Protein AF-0000000078820745 (afdb_homodimer)

Organism: Methanosarcina acetivorans (strain ATCC 35395 / DSM 2834 / JCM 12185 / C2A) (NCBI:txid188937)

Nearest PDB structures (foldseek):
  8iyo-assembly3_C  TM=7.993E-01  e=2.185E-11  Helicobacter pylori 26695
  8iym-assembly3_C  TM=7.989E-01  e=1.754E-10  Helicobacter pylori 26695
  8iym-assembly1_A  TM=8.171E-01  e=3.440E-10  Helicobacter pylori 26695
  8iym-assembly2_B  TM=8.053E-01  e=4.968E-10  Helicobacter pylori 26695
  1yvk-assembly1_D  TM=7.069E-01  e=5.095E-09  Bacillus subtilis subsp. subtilis str. 168

pLDDT: mean 85.48, std 18.1, range [23.53, 98.69]

Solvent-accessible surface area (backbone atoms only — not comparable to full-atom values): 19935 Å² total; per-residue (Å²): 138,78,82,64,77,63,56,60,57,49,48,53,48,47,50,47,43,43,52,47,43,54,59,57,70,66,49,64,66,44,75,43,69,68,54,72,26,45,64,22,43,52,36,14,52,51,26,45,49,38,27,73,75,69,60,37,42,54,58,43,38,29,54,46,29,39,51,48,20,50,44,64,71,67,56,54,62,62,52,42,40,33,30,30,40,91,90,35,78,46,30,34,34,27,38,38,44,79,52,94,41,35,30,33,53,39,73,69,46,64,38,77,93,52,56,94,72,53,53,67,58,56,52,48,49,54,52,53,50,49,39,55,74,70,55,30,40,33,38,30,36,75,46,55,60,86,49,59,76,57,47,58,56,42,44,74,74,56,32,42,81,76,45,75,44,80,43,59,80,51,38,81,78,37,46,33,32,32,32,37,28,80,39,75,79,127,135,83,80,64,76,63,55,60,55,48,47,54,48,46,50,47,43,41,51,48,42,53,59,58,70,66,50,65,66,46,77,42,69,66,55,70,25,45,63,23,43,52,34,13,51,50,27,46,49,37,27,74,75,68,60,40,43,57,58,43,38,28,54,45,29,38,51,50,21,49,44,64,70,66,57,54,64,62,53,42,40,32,31,30,40,91,90,35,79,44,29,34,36,26,39,39,44,78,51,92,41,34,31,33,52,40,73,69,46,63,40,76,93,53,55,94,72,55,52,66,57,56,52,46,51,54,52,53,51,50,39,55,74,70,55,29,38,32,37,31,36,76,44,53,61,88,49,59,76,56,48,58,58,40,43,74,74,57,32,41,82,77,46,74,45,79,41,59,80,52,37,79,78,37,45,32,32,32,33,37,29,80,39,75,78,127

Radius of gyration: 24.88 Å; Cα contacts (8 Å, |Δi|>4): 613; chains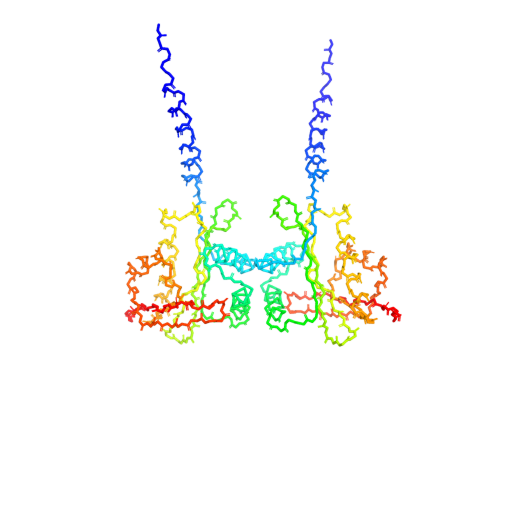: 2; bounding box: 77×63×54 Å

Secondary structure (DSSP, 8-state):
----THHHHHHHHHHHHHHHHHHHHT--EEEEE--TTHHHHHHHHHHHHHHHHH---HHHHHHHHHHHHHHHHH--SEEEEEEEETTEEEEEEEEEESSSSEEEEEEEEE-GGGTTSSHHHHHHHHHHHHHHHTT-SEEEEEEETT-HHHHHHHHHTT-EEEEEEEE-SSSTTEEEEEEEEE----/----THHHHHHHHHHHHHHHHHHHHT--EEEEE--TTHHHHHHHHHHHHHHHHH---HHHHHHHHHHHHHHHHH--SEEEEEEEETTEEEEEEEEEESSSSEEEEEEEEE-GGGTTSSHHHHHHHHHHHHHHHTT-SEEEEEEETT-HHHHHHHHHTT-EEEEEEEE-SSSTTEEEEEEEEE----

Structure (mmCIF, N/CA/C/O backbone):
data_AF-0000000078820745-model_v1
#
loop_
_entity.id
_entity.type
_entity.pdbx_description
1 polymer N-acetyltransferase
#
loop_
_atom_site.group_PDB
_atom_site.id
_atom_site.type_symbol
_atom_site.label_atom_id
_atom_site.label_alt_id
_atom_site.label_comp_id
_atom_site.label_asym_id
_atom_site.label_entity_id
_atom_site.label_seq_id
_atom_site.pdbx_PDB_ins_code
_atom_site.Cartn_x
_atom_site.Cartn_y
_atom_site.Cartn_z
_atom_site.occupancy
_atom_site.B_iso_or_equiv
_atom_site.auth_seq_id
_atom_site.auth_comp_id
_atom_site.auth_asym_id
_atom_site.auth_atom_id
_atom_site.pdbx_PDB_model_num
ATOM 1 N N . MET A 1 1 ? -58.969 -14.961 -16.078 1 23.53 1 MET A N 1
ATOM 2 C CA . MET A 1 1 ? -57.594 -15.148 -16.547 1 23.53 1 MET A CA 1
ATOM 3 C C . MET A 1 1 ? -56.594 -14.797 -15.469 1 23.53 1 MET A C 1
ATOM 5 O O . MET A 1 1 ? -56.531 -13.648 -15.008 1 23.53 1 MET A O 1
ATOM 9 N N . ILE A 1 2 ? -56.156 -15.727 -14.594 1 28.36 2 ILE A N 1
ATOM 10 C CA . ILE A 1 2 ? -55.406 -15.727 -13.352 1 28.36 2 ILE A CA 1
ATOM 11 C C . ILE A 1 2 ? -53.938 -15.375 -13.641 1 28.36 2 ILE A C 1
ATOM 13 O O . ILE A 1 2 ? -53.281 -16.078 -14.398 1 28.36 2 ILE A O 1
ATOM 17 N N . ARG A 1 3 ? -53.688 -14.008 -13.578 1 35.22 3 ARG A N 1
ATOM 18 C CA . ARG A 1 3 ? -52.281 -13.547 -13.648 1 35.22 3 ARG A CA 1
ATOM 19 C C . ARG A 1 3 ? -51.406 -14.336 -12.68 1 35.22 3 ARG A C 1
ATOM 21 O O . ARG A 1 3 ? -51.625 -14.328 -11.469 1 35.22 3 ARG A O 1
ATOM 28 N N . LEU A 1 4 ? -50.844 -15.453 -13.172 1 36.22 4 LEU A N 1
ATOM 29 C CA . LEU A 1 4 ? -50 -16.312 -12.352 1 36.22 4 LEU A CA 1
ATOM 30 C C . LEU A 1 4 ? -48.812 -15.539 -11.781 1 36.22 4 LEU A C 1
ATOM 32 O O . LEU A 1 4 ? -48.094 -14.875 -12.523 1 36.22 4 LEU A O 1
ATOM 36 N N . PRO A 1 5 ? -48.719 -15.281 -10.477 1 47.12 5 PRO A N 1
ATOM 37 C CA . PRO A 1 5 ? -47.688 -14.625 -9.688 1 47.12 5 PRO A CA 1
ATOM 38 C C . PRO A 1 5 ? -46.281 -15.141 -10.016 1 47.12 5 PRO A C 1
ATOM 40 O O . PRO A 1 5 ? -45.281 -14.539 -9.602 1 47.12 5 PRO A O 1
ATOM 43 N N . GLY A 1 6 ? -46.156 -16.25 -10.781 1 46.34 6 GLY A N 1
ATOM 44 C CA . GLY A 1 6 ? -44.875 -16.859 -11.086 1 46.34 6 GLY A CA 1
ATOM 45 C C . GLY A 1 6 ? -44.062 -16.062 -12.109 1 46.34 6 GLY A C 1
ATOM 46 O O . GLY A 1 6 ? -42.844 -16.25 -12.227 1 46.34 6 GLY A O 1
ATOM 47 N N . SER A 1 7 ? -44.688 -15.289 -12.977 1 49.62 7 SER A N 1
ATOM 48 C CA . SER A 1 7 ? -43.969 -14.656 -14.086 1 49.62 7 SER A CA 1
ATOM 49 C C . SER A 1 7 ? -43.125 -13.477 -13.609 1 49.62 7 SER A C 1
ATOM 51 O O . SER A 1 7 ? -42.031 -13.234 -14.125 1 49.62 7 SER A O 1
ATOM 53 N N . GLU A 1 8 ? -43.594 -12.766 -12.586 1 46.97 8 GLU A N 1
ATOM 54 C CA . GLU A 1 8 ? -42.812 -11.625 -12.117 1 46.97 8 GLU A CA 1
ATOM 55 C C . GLU A 1 8 ? -41.562 -12.078 -11.383 1 46.97 8 GLU A C 1
ATOM 57 O O . GLU A 1 8 ? -40.5 -11.445 -11.5 1 46.97 8 GLU A O 1
ATOM 62 N N . VAL A 1 9 ? -41.656 -13.195 -10.68 1 49.19 9 VAL A N 1
ATOM 63 C CA . VAL A 1 9 ? -40.469 -13.703 -10.008 1 49.19 9 VAL A CA 1
ATOM 64 C C . VAL A 1 9 ? -39.469 -14.234 -11.039 1 49.19 9 VAL A C 1
ATOM 66 O O . VAL A 1 9 ? -38.25 -14.031 -10.914 1 49.19 9 VAL A O 1
ATOM 69 N N . PHE A 1 10 ? -40 -14.773 -12.094 1 48.16 10 PHE A N 1
ATOM 70 C CA . PHE A 1 10 ? -39.094 -15.258 -13.133 1 48.16 10 PHE A CA 1
ATOM 71 C C . PHE A 1 10 ? -38.438 -14.102 -13.867 1 48.16 10 PHE A C 1
ATOM 73 O O . PHE A 1 10 ? -37.219 -14.133 -14.125 1 48.16 10 PHE A O 1
ATOM 80 N N . ILE A 1 11 ? -39.125 -13.031 -14.039 1 51.25 11 ILE A N 1
ATOM 81 C CA . ILE A 1 11 ? -38.531 -11.883 -14.727 1 51.25 11 ILE A CA 1
ATOM 82 C C . ILE A 1 11 ? -37.531 -11.188 -13.812 1 51.25 11 ILE A C 1
ATOM 84 O O . ILE A 1 11 ? -36.438 -10.797 -14.25 1 51.25 11 ILE A O 1
ATOM 88 N N . ASN A 1 12 ? -37.781 -11.148 -12.531 1 51.81 12 ASN A N 1
ATOM 89 C CA . ASN A 1 12 ? -36.844 -10.516 -11.617 1 51.81 12 ASN A CA 1
ATOM 90 C C . ASN A 1 12 ? -35.594 -11.367 -11.445 1 51.81 12 ASN A C 1
ATOM 92 O O . ASN A 1 12 ? -34.469 -10.836 -11.336 1 51.81 12 ASN A O 1
ATOM 96 N N . ARG A 1 13 ? -35.719 -12.664 -11.633 1 50.53 13 ARG A N 1
ATOM 97 C CA . ARG A 1 13 ? -34.562 -13.531 -11.578 1 50.53 13 ARG A CA 1
ATOM 98 C C . ARG A 1 13 ? -33.781 -13.477 -12.883 1 50.53 13 ARG A C 1
ATOM 100 O O . ARG A 1 13 ? -32.531 -13.492 -12.867 1 50.53 13 ARG A O 1
ATOM 107 N N . MET A 1 14 ? -34.5 -13.328 -13.93 1 49.53 14 MET A N 1
ATOM 108 C CA . MET A 1 14 ? -33.781 -13.211 -15.203 1 49.53 14 MET A CA 1
ATOM 109 C C . MET A 1 14 ? -33.094 -11.859 -15.312 1 49.53 14 MET A C 1
ATOM 111 O O . MET A 1 14 ? -32 -11.758 -15.844 1 49.53 14 MET A O 1
ATOM 115 N N . VAL A 1 15 ? -33.781 -10.758 -14.867 1 51.34 15 VAL A N 1
ATOM 116 C CA . VAL A 1 15 ? -33.125 -9.461 -14.836 1 51.34 15 VAL A CA 1
ATOM 117 C C . VAL A 1 15 ? -31.922 -9.516 -13.875 1 51.34 15 VAL A C 1
ATOM 119 O O . VAL A 1 15 ? -30.859 -8.992 -14.18 1 51.34 15 VAL A O 1
ATOM 122 N N . ALA A 1 16 ? -32.062 -10.195 -12.789 1 49.28 16 ALA A N 1
ATOM 123 C CA . ALA A 1 16 ? -30.922 -10.344 -11.883 1 49.28 16 ALA A CA 1
ATOM 124 C C . ALA A 1 16 ? -29.828 -11.219 -12.5 1 49.28 16 ALA A C 1
ATOM 126 O O . ALA A 1 16 ? -28.641 -10.922 -12.383 1 49.28 16 ALA A O 1
ATOM 127 N N . ILE A 1 17 ? -30.234 -12.242 -13.086 1 47.75 17 ILE A N 1
ATOM 128 C CA . ILE A 1 17 ? -29.266 -13.062 -13.805 1 47.75 17 ILE A CA 1
ATOM 129 C C . ILE A 1 17 ? -28.688 -12.273 -14.977 1 47.75 17 ILE A C 1
ATOM 131 O O . ILE A 1 17 ? -27.484 -12.289 -15.203 1 47.75 17 ILE A O 1
ATOM 135 N N . ARG A 1 18 ? -29.484 -11.547 -15.719 1 48.03 18 ARG A N 1
ATOM 136 C CA . ARG A 1 18 ? -28.953 -10.695 -16.781 1 48.03 18 ARG A CA 1
ATOM 137 C C . ARG A 1 18 ? -28.078 -9.586 -16.203 1 48.03 18 ARG A C 1
ATOM 139 O O . ARG A 1 18 ? -27.047 -9.25 -16.781 1 48.03 18 ARG A O 1
ATOM 146 N N . ASN A 1 19 ? -28.469 -8.945 -15.125 1 47.91 19 ASN A N 1
ATOM 147 C CA . ASN A 1 19 ? -27.609 -7.973 -14.461 1 47.91 19 ASN A CA 1
ATOM 148 C C . ASN A 1 19 ? -26.344 -8.625 -13.93 1 47.91 19 ASN A C 1
ATOM 150 O O . ASN A 1 19 ? -25.266 -8.023 -14 1 47.91 19 ASN A O 1
ATOM 154 N N . ILE A 1 20 ? -26.438 -9.812 -13.391 1 47.34 20 ILE A N 1
ATOM 155 C CA . ILE A 1 20 ? -25.266 -10.594 -13.016 1 47.34 20 ILE A CA 1
ATOM 156 C C . ILE A 1 20 ? -24.547 -11.07 -14.281 1 47.34 20 ILE A C 1
ATOM 158 O O . ILE A 1 20 ? -23.312 -11 -14.359 1 47.34 20 ILE A O 1
ATOM 162 N N . MET A 1 21 ? -25.25 -11.695 -15.148 1 46.41 21 MET A N 1
ATOM 163 C CA . MET A 1 21 ? -24.656 -12.094 -16.422 1 46.41 21 MET A CA 1
ATOM 164 C C . MET A 1 21 ? -24.188 -10.883 -17.203 1 46.41 21 MET A C 1
ATOM 166 O O . MET A 1 21 ? -23.125 -10.922 -17.828 1 46.41 21 MET A O 1
ATOM 170 N N . ASP A 1 22 ? -24.969 -9.867 -17.422 1 47.62 22 ASP A N 1
ATOM 171 C CA . ASP A 1 22 ? -24.516 -8.609 -18.016 1 47.62 22 ASP A CA 1
ATOM 172 C C . ASP A 1 22 ? -23.359 -8.008 -17.203 1 47.62 22 ASP A C 1
ATOM 174 O O . ASP A 1 22 ? -22.453 -7.41 -17.781 1 47.62 22 ASP A O 1
ATOM 178 N N . SER A 1 23 ? -23.375 -8 -15.93 1 47.72 23 SER A N 1
ATOM 179 C CA . SER A 1 23 ? -22.234 -7.633 -15.102 1 47.72 23 SER A CA 1
ATOM 180 C C . SER A 1 23 ? -21.062 -8.586 -15.312 1 47.72 23 SER A C 1
ATOM 182 O O . SER A 1 23 ? -19.891 -8.172 -15.273 1 47.72 23 SER A O 1
ATOM 184 N N . GLN A 1 24 ? -21.188 -9.867 -15.398 1 47 24 GLN A N 1
ATOM 185 C CA . GLN A 1 24 ? -20.188 -10.891 -15.648 1 47 24 GLN A CA 1
ATOM 186 C C . GLN A 1 24 ? -19.688 -10.828 -17.078 1 47 24 GLN A C 1
ATOM 188 O O . GLN A 1 24 ? -18.5 -11.031 -17.344 1 47 24 GLN A O 1
ATOM 193 N N . LYS A 1 25 ? -20.641 -11.109 -18.141 1 47.09 25 LYS A N 1
ATOM 194 C CA . LYS A 1 25 ? -20.281 -11.25 -19.547 1 47.09 25 LYS A CA 1
ATOM 195 C C . LYS A 1 25 ? -19.422 -10.086 -20.016 1 47.09 25 LYS A C 1
ATOM 197 O O . LYS A 1 25 ? -18.516 -10.266 -20.828 1 47.09 25 LYS A O 1
ATOM 202 N N . ASP A 1 26 ? -19.906 -8.93 -19.766 1 49.69 26 ASP A N 1
ATOM 203 C CA . ASP A 1 26 ? -19.297 -7.785 -20.438 1 49.69 26 ASP A CA 1
ATOM 204 C C . ASP A 1 26 ? -18.016 -7.355 -19.75 1 49.69 26 ASP A C 1
ATOM 206 O O . ASP A 1 26 ? -17.594 -6.199 -19.859 1 49.69 26 ASP A O 1
ATOM 210 N N . LYS A 1 27 ? -17.594 -8.18 -18.797 1 64.5 27 LYS A N 1
ATOM 211 C CA . LYS A 1 27 ? -16.469 -7.566 -18.109 1 64.5 27 LYS A CA 1
ATOM 212 C C . LYS A 1 27 ? -15.18 -7.742 -18.906 1 64.5 27 LYS A C 1
ATOM 214 O O . LYS A 1 27 ? -14.625 -8.844 -18.969 1 64.5 27 LYS A O 1
ATOM 219 N N . ASP A 1 28 ? -15.047 -7.039 -19.859 1 85.94 28 ASP A N 1
ATOM 220 C CA . ASP A 1 28 ? -13.797 -7.008 -20.609 1 85.94 28 ASP A CA 1
ATOM 221 C C . ASP A 1 28 ? -12.602 -6.805 -19.688 1 85.94 28 ASP A C 1
ATOM 223 O O . ASP A 1 28 ? -12.375 -5.695 -19.188 1 85.94 28 ASP A O 1
ATOM 227 N N . VAL A 1 29 ? -12.094 -7.98 -19.219 1 94.19 29 VAL A N 1
ATOM 228 C CA . VAL A 1 29 ? -10.906 -7.953 -18.359 1 94.19 29 VAL A CA 1
ATOM 229 C C . VAL A 1 29 ? -9.656 -7.926 -19.234 1 94.19 29 VAL A C 1
ATOM 231 O O . VAL A 1 29 ? -9.539 -8.695 -20.188 1 94.19 29 VAL A O 1
ATOM 234 N N . THR A 1 30 ? -8.844 -6.965 -19 1 96.44 30 THR A N 1
ATOM 235 C CA . THR A 1 30 ? -7.551 -6.887 -19.672 1 96.44 30 THR A CA 1
ATOM 236 C C . THR A 1 30 ? -6.414 -7.137 -18.672 1 96.44 30 THR A C 1
ATOM 238 O O . THR A 1 30 ? -6.547 -6.836 -17.484 1 96.44 30 THR A O 1
ATOM 241 N N . ILE A 1 31 ? -5.352 -7.766 -19.125 1 97.69 31 ILE A N 1
ATOM 242 C CA . ILE A 1 31 ? -4.195 -8.023 -18.266 1 97.69 31 ILE A CA 1
ATOM 243 C C . ILE A 1 31 ? -3.021 -7.16 -18.719 1 97.69 31 ILE A C 1
ATOM 245 O O . ILE A 1 31 ? -2.691 -7.113 -19.906 1 97.69 31 ILE A O 1
ATOM 249 N N . ARG A 1 32 ? -2.414 -6.465 -17.828 1 97.69 32 ARG A N 1
ATOM 250 C CA . ARG A 1 32 ? -1.266 -5.602 -18.094 1 97.69 32 ARG A CA 1
ATOM 251 C C . ARG A 1 32 ? -0.191 -5.785 -17.031 1 97.69 32 ARG A C 1
ATOM 253 O O . ARG A 1 32 ? -0.439 -6.398 -15.984 1 97.69 32 ARG A O 1
ATOM 260 N N . THR A 1 33 ? 0.95 -5.273 -17.328 1 97.56 33 THR A N 1
ATOM 261 C CA . THR A 1 33 ? 1.987 -5.238 -16.297 1 97.56 33 THR A CA 1
ATOM 262 C C . THR A 1 33 ? 1.742 -4.098 -15.32 1 97.56 33 THR A C 1
ATOM 264 O O . THR A 1 33 ? 0.96 -3.186 -15.602 1 97.56 33 THR A O 1
ATOM 267 N N . GLN A 1 34 ? 2.326 -4.184 -14.188 1 94.75 34 GLN A N 1
ATOM 268 C CA . GLN A 1 34 ? 2.064 -3.27 -13.078 1 94.75 34 GLN A CA 1
ATOM 269 C C . GLN A 1 34 ? 2.52 -1.854 -13.422 1 94.75 34 GLN A C 1
ATOM 271 O O . GLN A 1 34 ? 3.51 -1.666 -14.133 1 94.75 34 GLN A O 1
ATOM 276 N N . LYS A 1 35 ? 1.888 -0.84 -12.93 1 92.44 35 LYS A N 1
ATOM 277 C CA . LYS A 1 35 ? 2.248 0.574 -12.945 1 92.44 35 LYS A CA 1
ATOM 278 C C . LYS A 1 35 ? 2.316 1.139 -11.531 1 92.44 35 LYS A C 1
ATOM 280 O O . LYS A 1 35 ? 1.812 0.525 -10.586 1 92.44 35 LYS A O 1
ATOM 285 N N . PRO A 1 36 ? 2.947 2.326 -11.406 1 89.75 36 PRO A N 1
ATOM 286 C CA . PRO A 1 36 ? 2.971 2.928 -10.07 1 89.75 36 PRO A CA 1
ATOM 287 C C . PRO A 1 36 ? 1.576 3.078 -9.469 1 89.75 36 PRO A C 1
ATOM 289 O O . PRO A 1 36 ? 0.638 3.475 -10.164 1 89.75 36 PRO A O 1
ATOM 292 N N . GLY A 1 37 ? 1.491 2.748 -8.188 1 93.25 37 GLY A N 1
ATOM 293 C CA . GLY A 1 37 ? 0.208 2.758 -7.508 1 93.25 37 GLY A CA 1
ATOM 294 C C . GLY A 1 37 ? -0.396 1.376 -7.352 1 93.25 37 GLY A C 1
ATOM 295 O O . GLY A 1 37 ? -1.117 1.111 -6.387 1 93.25 37 GLY A O 1
ATOM 296 N N . ASP A 1 38 ? -0.079 0.484 -8.234 1 96.12 38 ASP A N 1
ATOM 297 C CA . ASP A 1 38 ? -0.662 -0.854 -8.219 1 96.12 38 ASP A CA 1
ATOM 298 C C . ASP A 1 38 ? -0.225 -1.628 -6.977 1 96.12 38 ASP A C 1
ATOM 300 O O . ASP A 1 38 ? -1.015 -2.375 -6.395 1 96.12 38 ASP A O 1
ATOM 304 N N . ALA A 1 39 ? 1.033 -1.468 -6.594 1 96.56 39 ALA A N 1
ATOM 305 C CA . ALA A 1 39 ? 1.533 -2.186 -5.422 1 96.56 39 ALA A CA 1
ATOM 306 C C . ALA A 1 39 ? 0.726 -1.833 -4.176 1 96.56 39 ALA A C 1
ATOM 308 O O . ALA A 1 39 ? 0.324 -2.719 -3.42 1 96.56 39 ALA A O 1
ATOM 309 N N . GLY A 1 40 ? 0.478 -0.574 -3.99 1 96.44 40 GLY A N 1
ATOM 310 C CA . GLY A 1 40 ? -0.358 -0.154 -2.877 1 96.44 40 GLY A CA 1
ATOM 311 C C . GLY A 1 40 ? -1.759 -0.735 -2.93 1 96.44 40 GLY A C 1
ATOM 312 O O . GLY A 1 40 ? -2.297 -1.164 -1.907 1 96.44 40 GLY A O 1
ATOM 313 N N . TYR A 1 41 ? -2.314 -0.743 -4.098 1 96.75 41 TYR A N 1
ATOM 314 C CA . TYR A 1 41 ? -3.664 -1.273 -4.25 1 96.75 41 TYR A CA 1
ATOM 315 C C . TYR A 1 41 ? -3.701 -2.766 -3.947 1 96.75 41 TYR A C 1
ATOM 317 O O . TYR A 1 41 ? -4.609 -3.246 -3.264 1 96.75 41 TYR A O 1
ATOM 325 N N . ILE A 1 42 ? -2.736 -3.438 -4.473 1 97.88 42 ILE A N 1
ATOM 326 C CA . ILE A 1 42 ? -2.676 -4.879 -4.25 1 97.88 42 ILE A CA 1
ATOM 327 C C . ILE A 1 42 ? -2.502 -5.164 -2.76 1 97.88 42 ILE A C 1
ATOM 329 O O . ILE A 1 42 ? -3.158 -6.051 -2.209 1 97.88 42 ILE A O 1
ATOM 333 N N . ALA A 1 43 ? -1.656 -4.41 -2.145 1 97.19 43 ALA A N 1
ATOM 334 C CA . ALA A 1 43 ? -1.467 -4.57 -0.706 1 97.19 43 ALA A CA 1
ATOM 335 C C . ALA A 1 43 ? -2.768 -4.312 0.051 1 97.19 43 ALA A C 1
ATOM 337 O O . ALA A 1 43 ? -3.125 -5.07 0.958 1 97.19 43 ALA A O 1
ATOM 338 N N . TYR A 1 44 ? -3.447 -3.289 -0.342 1 95.94 44 TYR A N 1
ATOM 339 C CA . TYR A 1 44 ? -4.73 -2.934 0.257 1 95.94 44 TYR A CA 1
ATOM 340 C C . TYR A 1 44 ? -5.719 -4.09 0.156 1 95.94 44 TYR A C 1
ATOM 342 O O . TYR A 1 44 ? -6.277 -4.527 1.165 1 95.94 44 TYR A O 1
ATOM 350 N N . ARG A 1 45 ? -5.863 -4.605 -0.999 1 95.88 45 ARG A N 1
ATOM 351 C CA . ARG A 1 45 ? -6.871 -5.641 -1.217 1 95.88 45 ARG A CA 1
ATOM 352 C C . ARG A 1 45 ? -6.465 -6.949 -0.545 1 95.88 45 ARG A C 1
ATOM 354 O O . ARG A 1 45 ? -7.32 -7.691 -0.062 1 95.88 45 ARG A O 1
ATOM 361 N N . HIS A 1 46 ? -5.148 -7.281 -0.554 1 95.88 46 HIS A N 1
ATOM 362 C CA . HIS A 1 46 ? -4.688 -8.445 0.189 1 95.88 46 HIS A CA 1
ATOM 363 C C . HIS A 1 46 ? -5.098 -8.367 1.655 1 95.88 46 HIS A C 1
ATOM 365 O O . HIS A 1 46 ? -5.617 -9.336 2.215 1 95.88 46 HIS A O 1
ATOM 371 N N . CYS A 1 47 ? -4.898 -7.215 2.205 1 93.19 47 CYS A N 1
ATOM 372 C CA . CYS A 1 47 ? -5.184 -7.059 3.627 1 93.19 47 CYS A CA 1
ATOM 373 C C . CYS A 1 47 ? -6.68 -7.145 3.896 1 93.19 47 CYS A C 1
ATOM 375 O O . CYS A 1 47 ? -7.113 -7.859 4.801 1 93.19 47 CYS A O 1
ATOM 377 N N . VAL A 1 48 ? -7.484 -6.504 3.129 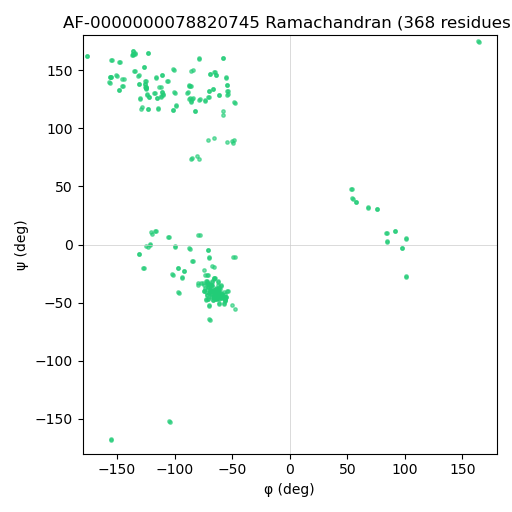1 92.44 48 VAL A N 1
ATOM 378 C CA . VAL A 1 48 ? -8.93 -6.488 3.316 1 92.44 48 VAL A CA 1
ATOM 379 C C . VAL A 1 48 ? -9.492 -7.898 3.156 1 92.44 48 VAL A C 1
ATOM 381 O O . VAL A 1 48 ? -10.242 -8.375 4.008 1 92.44 48 VAL A O 1
ATOM 384 N N . LEU A 1 49 ? -9.078 -8.594 2.131 1 91.5 49 LEU A N 1
ATOM 385 C CA . LEU A 1 49 ? -9.648 -9.898 1.826 1 91.5 49 LEU A CA 1
ATOM 386 C C . LEU A 1 49 ? -9.148 -10.953 2.805 1 91.5 49 LEU A C 1
ATOM 388 O O . LEU A 1 49 ? -9.906 -11.82 3.236 1 91.5 49 LEU A O 1
ATOM 392 N N . TYR A 1 50 ? -7.871 -10.883 3.152 1 90 50 TYR A N 1
ATOM 393 C CA . TYR A 1 50 ? -7.301 -11.898 4.035 1 90 50 TYR A CA 1
ATOM 394 C C . TYR A 1 50 ? -7.801 -11.719 5.465 1 90 50 TYR A C 1
ATOM 396 O O . TYR A 1 50 ? -7.926 -12.695 6.211 1 90 50 TYR A O 1
ATOM 404 N N . GLU A 1 51 ? -8.062 -10.461 5.824 1 88.19 51 GLU A N 1
ATOM 405 C CA . GLU A 1 51 ? -8.719 -10.258 7.113 1 88.19 51 GLU A CA 1
ATOM 406 C C . GLU A 1 51 ? -10.133 -10.836 7.109 1 88.19 51 GLU A C 1
ATOM 408 O O . GLU A 1 51 ? -10.523 -11.547 8.039 1 88.19 51 GLU A O 1
ATOM 413 N N . LYS A 1 52 ? -10.836 -10.562 6.117 1 87.25 52 LYS A N 1
ATOM 414 C CA . LYS A 1 52 ? -12.227 -11 6.012 1 87.25 52 LYS A CA 1
ATOM 415 C C . LYS A 1 52 ? -12.328 -12.516 5.914 1 87.25 52 LYS A C 1
ATOM 417 O O . LYS A 1 52 ? -13.18 -13.133 6.559 1 87.25 52 LYS A O 1
ATOM 422 N N . GLU A 1 53 ? -11.445 -13.078 5.18 1 85.88 53 GLU A N 1
ATOM 423 C CA . GLU A 1 53 ? -11.578 -14.492 4.844 1 85.88 53 GLU A CA 1
ATOM 424 C C . GLU A 1 53 ? -10.805 -15.367 5.82 1 85.88 53 GLU A C 1
ATOM 426 O O . GLU A 1 53 ? -11.195 -16.5 6.09 1 85.88 53 GLU A O 1
ATOM 431 N N . TYR A 1 54 ? -9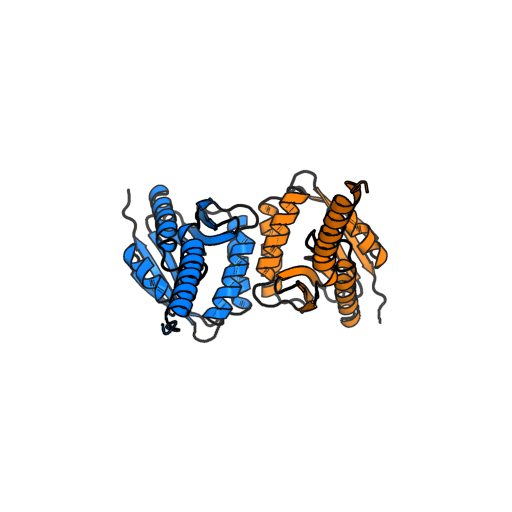.703 -14.773 6.387 1 84.44 54 TYR A N 1
ATOM 432 C CA . TYR A 1 54 ? -8.836 -15.633 7.18 1 84.44 54 TYR A CA 1
ATOM 433 C C . TYR A 1 54 ? -8.531 -15.008 8.531 1 84.44 54 TYR A C 1
ATOM 435 O O . TYR A 1 54 ? -7.863 -15.617 9.375 1 84.44 54 TYR A O 1
ATOM 443 N N . GLY A 1 55 ? -8.93 -13.789 8.719 1 83.19 55 GLY A N 1
ATOM 444 C CA . GLY A 1 55 ? -8.766 -13.133 10.008 1 83.19 55 GLY A CA 1
ATOM 445 C C . GLY A 1 55 ? -7.34 -12.688 10.273 1 83.19 55 GLY A C 1
ATOM 446 O O . GLY A 1 55 ? -6.898 -12.641 11.422 1 83.19 55 GLY A O 1
ATOM 447 N N . LEU A 1 56 ? -6.723 -12.375 9.125 1 82.81 56 LEU A N 1
ATOM 448 C CA . LEU A 1 56 ? -5.344 -11.938 9.32 1 82.81 56 LEU A CA 1
ATOM 449 C C . LEU A 1 56 ? -5.285 -10.445 9.609 1 82.81 56 LEU A C 1
ATOM 451 O O . LEU A 1 56 ? -6.074 -9.672 9.062 1 82.81 56 LEU A O 1
ATOM 455 N N . GLY A 1 57 ? -4.594 -9.906 10.477 1 75.88 57 GLY A N 1
ATOM 456 C CA . GLY A 1 57 ? -4.582 -8.547 10.992 1 75.88 57 GLY A CA 1
ATOM 457 C C . GLY A 1 57 ? -3.408 -7.73 10.484 1 75.88 57 GLY A C 1
ATOM 458 O O . GLY A 1 57 ? -2.951 -7.926 9.352 1 75.88 57 GLY A O 1
ATOM 459 N N . GLY A 1 58 ? -3.006 -6.801 11.258 1 77.94 58 GLY A N 1
ATOM 460 C CA . GLY A 1 58 ? -2.031 -5.77 10.938 1 77.94 58 GLY A CA 1
ATOM 461 C C . GLY A 1 58 ? -0.655 -6.328 10.625 1 77.94 58 GLY A C 1
ATOM 462 O O . GLY A 1 58 ? 0.055 -5.801 9.766 1 77.94 58 GLY A O 1
ATOM 463 N N . THR A 1 59 ? -0.348 -7.375 11.242 1 85 59 THR A N 1
ATOM 464 C CA . THR A 1 59 ? 0.969 -7.953 11 1 85 59 THR A CA 1
ATOM 465 C C . THR A 1 59 ? 1.064 -8.484 9.57 1 85 59 THR A C 1
ATOM 467 O O . THR A 1 59 ? 2.125 -8.414 8.945 1 85 59 THR A O 1
ATOM 470 N N . PHE A 1 60 ? -0.02 -8.922 9.109 1 90.25 60 PHE A N 1
ATOM 471 C CA . PHE A 1 60 ? -0.067 -9.375 7.723 1 90.25 60 PHE A CA 1
ATOM 472 C C . PHE A 1 60 ? 0.096 -8.195 6.766 1 90.25 60 PHE A C 1
ATOM 474 O O . PHE A 1 60 ? 0.777 -8.312 5.742 1 90.25 60 PHE A O 1
ATOM 481 N N . GLU A 1 61 ? -0.48 -7.137 7.082 1 92.62 61 GLU A N 1
ATOM 482 C CA . GLU A 1 61 ? -0.322 -5.945 6.258 1 92.62 61 GLU A CA 1
ATOM 483 C C . GLU A 1 61 ? 1.143 -5.527 6.164 1 92.62 61 GLU A C 1
ATOM 485 O O . GLU A 1 61 ? 1.625 -5.168 5.09 1 92.62 61 GLU A O 1
ATOM 490 N N . HIS A 1 62 ? 1.83 -5.566 7.281 1 93.75 62 HIS A N 1
ATOM 491 C CA . HIS A 1 62 ? 3.26 -5.273 7.273 1 93.75 62 HIS A CA 1
ATOM 492 C C . HIS A 1 62 ? 4.004 -6.184 6.309 1 93.75 62 HIS A C 1
ATOM 494 O O . HIS A 1 62 ? 4.84 -5.723 5.527 1 93.75 62 HIS A O 1
ATOM 500 N N . TYR A 1 63 ? 3.67 -7.418 6.457 1 94 63 TYR A N 1
ATOM 501 C CA . TYR A 1 63 ? 4.328 -8.414 5.621 1 94 63 TYR A CA 1
ATOM 502 C C . TYR A 1 63 ? 4.156 -8.086 4.145 1 94 63 TYR A C 1
ATOM 504 O O . TYR A 1 63 ? 5.125 -8.117 3.379 1 94 63 TYR A O 1
ATOM 512 N N . VAL A 1 64 ? 2.975 -7.734 3.725 1 96.19 64 VAL A N 1
ATOM 513 C CA . VAL A 1 64 ? 2.674 -7.465 2.322 1 96.19 64 VAL A CA 1
ATOM 514 C C . VAL A 1 64 ? 3.33 -6.156 1.893 1 96.19 64 VAL A C 1
ATOM 516 O O . VAL A 1 64 ? 4.008 -6.102 0.863 1 96.19 64 VAL A O 1
ATOM 519 N N . LEU A 1 65 ? 3.193 -5.129 2.66 1 96.75 65 LEU A N 1
ATOM 520 C CA . LEU A 1 65 ? 3.783 -3.834 2.344 1 96.75 65 LEU A CA 1
ATOM 521 C C . LEU A 1 65 ? 5.297 -3.941 2.213 1 96.75 65 LEU A C 1
ATOM 523 O O . LEU A 1 65 ? 5.883 -3.408 1.269 1 96.75 65 LEU A O 1
ATOM 527 N N . ASP A 1 66 ? 5.879 -4.609 3.156 1 96.69 66 ASP A N 1
ATOM 528 C CA . ASP A 1 66 ? 7.328 -4.762 3.18 1 96.69 66 ASP A CA 1
ATOM 529 C C . ASP A 1 66 ? 7.82 -5.523 1.949 1 96.69 66 ASP A C 1
ATOM 531 O O . ASP A 1 66 ? 8.867 -5.195 1.391 1 96.69 66 ASP A O 1
ATOM 535 N N . SER A 1 67 ? 7.066 -6.484 1.619 1 97.06 67 SER A N 1
ATOM 536 C CA . SER A 1 67 ? 7.461 -7.277 0.459 1 97.06 67 SER A CA 1
ATOM 537 C C . SER A 1 67 ? 7.434 -6.441 -0.816 1 97.06 67 SER A C 1
ATOM 539 O O . SER A 1 67 ? 8.328 -6.559 -1.66 1 97.06 67 SER A O 1
ATOM 541 N N . PHE A 1 68 ? 6.461 -5.566 -1.011 1 97.31 68 PHE A N 1
ATOM 542 C CA . PHE A 1 68 ? 6.398 -4.688 -2.174 1 97.31 68 PHE A CA 1
ATOM 543 C C . PHE A 1 68 ? 7.5 -3.639 -2.121 1 97.31 68 PHE A C 1
ATOM 545 O O . PHE A 1 68 ? 8.117 -3.324 -3.145 1 97.31 68 PHE A O 1
ATOM 552 N N . ALA A 1 69 ? 7.719 -3.115 -0.932 1 96.06 69 ALA A N 1
ATOM 553 C CA . ALA A 1 69 ? 8.789 -2.129 -0.79 1 96.06 69 ALA A CA 1
ATOM 554 C C . ALA A 1 69 ? 10.133 -2.719 -1.205 1 96.06 69 ALA A C 1
ATOM 556 O O . ALA A 1 69 ? 10.883 -2.092 -1.953 1 96.06 69 ALA A O 1
ATOM 557 N N . LYS A 1 70 ? 10.391 -3.891 -0.76 1 96.12 70 LYS A N 1
ATOM 558 C CA . LYS A 1 70 ? 11.641 -4.566 -1.088 1 96.12 70 LYS A CA 1
ATOM 559 C C . LYS A 1 70 ? 11.727 -4.871 -2.58 1 96.12 70 LYS A C 1
ATOM 561 O O . LYS A 1 70 ? 12.789 -4.738 -3.188 1 96.12 70 LYS A O 1
ATOM 566 N N . TYR A 1 71 ? 10.633 -5.262 -3.137 1 96.62 71 TYR A N 1
ATOM 567 C CA . TYR A 1 71 ? 10.602 -5.574 -4.559 1 96.62 71 TYR A CA 1
ATOM 568 C C . TYR A 1 71 ? 10.945 -4.348 -5.398 1 96.62 71 TYR A C 1
ATOM 570 O O . TYR A 1 71 ? 11.758 -4.422 -6.324 1 96.62 71 TYR A O 1
ATOM 578 N N . ILE A 1 72 ? 10.352 -3.26 -5.086 1 93.06 72 ILE A N 1
ATOM 579 C CA . ILE A 1 72 ? 10.547 -2.025 -5.84 1 93.06 72 ILE A CA 1
ATOM 580 C C . ILE A 1 72 ? 11.969 -1.519 -5.633 1 93.06 72 ILE A C 1
ATOM 582 O O . ILE A 1 72 ? 12.594 -1.003 -6.566 1 93.06 72 ILE A O 1
ATOM 586 N N . GLU A 1 73 ? 12.469 -1.718 -4.484 1 92.12 73 GLU A N 1
ATOM 587 C CA . GLU A 1 73 ? 13.805 -1.225 -4.145 1 92.12 73 GLU A CA 1
ATOM 588 C C . GLU A 1 73 ? 14.883 -2.041 -4.844 1 92.12 73 GLU A C 1
ATOM 590 O O . GLU A 1 73 ? 15.812 -1.479 -5.434 1 92.12 73 GLU A O 1
ATOM 595 N N . HIS A 1 74 ? 14.766 -3.369 -4.77 1 94 74 HIS A N 1
ATOM 596 C CA . HIS A 1 74 ? 15.852 -4.238 -5.191 1 94 74 HIS A CA 1
ATOM 597 C C . HIS A 1 74 ? 15.703 -4.633 -6.656 1 94 74 HIS A C 1
ATOM 599 O O . HIS A 1 74 ? 16.672 -5.09 -7.281 1 94 74 HIS A O 1
ATOM 605 N N . ARG A 1 75 ? 14.57 -4.578 -7.164 1 91.62 75 ARG A N 1
ATOM 606 C CA . ARG A 1 75 ? 14.258 -4.812 -8.57 1 91.62 75 ARG A CA 1
ATOM 607 C C . ARG A 1 75 ? 14.812 -6.152 -9.039 1 91.62 75 ARG A C 1
ATOM 609 O O . ARG A 1 75 ? 15.516 -6.223 -10.047 1 91.62 75 ARG A O 1
ATOM 616 N N . PRO A 1 76 ? 14.57 -7.172 -8.273 1 93.88 76 PRO A N 1
ATOM 617 C CA . PRO A 1 76 ? 14.938 -8.484 -8.805 1 93.88 76 PRO A CA 1
ATOM 618 C C . PRO A 1 76 ? 14.258 -8.805 -10.133 1 93.88 76 PRO A C 1
ATOM 620 O O . PRO A 1 76 ? 13.273 -8.156 -10.5 1 93.88 76 PRO A O 1
ATOM 623 N N . ALA A 1 77 ? 14.898 -9.781 -10.805 1 96.06 77 ALA A N 1
ATOM 624 C CA . ALA A 1 77 ? 14.156 -10.258 -11.969 1 96.06 77 ALA A CA 1
ATOM 625 C C . ALA A 1 77 ? 12.742 -10.688 -11.586 1 96.06 77 ALA A C 1
ATOM 627 O O . ALA A 1 77 ? 12.539 -11.305 -10.539 1 96.06 77 ALA A O 1
ATOM 628 N N . GLY A 1 78 ? 11.773 -10.242 -12.312 1 97.19 78 GLY A N 1
ATOM 629 C CA . GLY A 1 78 ? 10.383 -10.531 -12 1 97.19 78 GLY A CA 1
ATOM 630 C C . GLY A 1 78 ? 9.414 -9.625 -12.734 1 97.19 78 GLY A C 1
ATOM 631 O O . GLY A 1 78 ? 9.828 -8.742 -13.484 1 97.19 78 GLY A O 1
ATOM 632 N N . GLU A 1 79 ? 8.188 -9.938 -12.555 1 97.88 79 GLU A N 1
ATOM 633 C CA . GLU A 1 79 ? 7.105 -9.172 -13.164 1 97.88 79 GLU A CA 1
ATOM 634 C C . GLU A 1 79 ? 5.805 -9.328 -12.391 1 97.88 79 GLU A C 1
ATOM 636 O O . GLU A 1 79 ? 5.57 -10.367 -11.766 1 97.88 79 GLU A O 1
ATOM 641 N N . ILE A 1 80 ? 5.07 -8.234 -12.352 1 98.44 80 ILE A N 1
ATOM 642 C CA . ILE A 1 80 ? 3.74 -8.266 -11.758 1 98.44 80 ILE A CA 1
ATOM 643 C C . ILE A 1 80 ? 2.688 -7.988 -12.828 1 98.44 80 ILE A C 1
ATOM 645 O O . ILE A 1 80 ? 2.801 -7.02 -13.586 1 98.44 80 ILE A O 1
ATOM 649 N N . TRP A 1 81 ? 1.746 -8.859 -12.945 1 98.69 81 TRP A N 1
ATOM 650 C CA . TRP A 1 81 ? 0.615 -8.672 -13.844 1 98.69 81 TRP A CA 1
ATOM 651 C C . TRP A 1 81 ? -0.649 -8.32 -13.07 1 98.69 81 TRP A C 1
ATOM 653 O O . TRP A 1 81 ? -0.896 -8.867 -11.992 1 98.69 81 TRP A O 1
ATOM 663 N N . VAL A 1 82 ? -1.394 -7.43 -13.617 1 98.31 82 VAL A N 1
ATOM 664 C CA . VAL A 1 82 ? -2.645 -6.973 -13.023 1 98.31 82 VAL A CA 1
ATOM 665 C C . VAL A 1 82 ? -3.789 -7.164 -14.023 1 98.31 82 VAL A C 1
ATOM 667 O O . VAL A 1 82 ? -3.645 -6.852 -15.203 1 98.31 82 VAL A O 1
ATOM 670 N N . ALA A 1 83 ? -4.832 -7.785 -13.57 1 98 83 ALA A N 1
ATOM 671 C CA . ALA A 1 83 ? -6.074 -7.852 -14.344 1 98 83 ALA A CA 1
ATOM 672 C C . ALA A 1 83 ? -6.98 -6.664 -14.023 1 98 83 ALA A C 1
ATOM 674 O O . ALA A 1 83 ? -7.227 -6.355 -12.859 1 98 83 ALA A O 1
ATOM 675 N N . GLU A 1 84 ? -7.449 -6.023 -15.039 1 96.44 84 GLU A N 1
ATOM 676 C CA . GLU A 1 84 ? -8.242 -4.809 -14.875 1 96.44 84 GLU A CA 1
ATOM 677 C C . GLU A 1 84 ? -9.586 -4.926 -15.578 1 96.44 84 GLU A C 1
ATOM 679 O O . GLU A 1 84 ? -9.664 -5.438 -16.703 1 96.44 84 GLU A O 1
ATOM 684 N N . CYS A 1 85 ? -10.656 -4.531 -14.945 1 94.81 85 CYS A N 1
ATOM 685 C CA . CYS A 1 85 ? -12 -4.426 -15.5 1 94.81 85 CYS A CA 1
ATOM 686 C C . CYS A 1 85 ? -12.594 -3.049 -15.227 1 94.81 85 CYS A C 1
ATOM 688 O O . CYS A 1 85 ? -12.773 -2.656 -14.07 1 94.81 85 CYS A O 1
ATOM 690 N N . ASN A 1 86 ? -12.891 -2.336 -16.25 1 90.56 86 ASN A N 1
ATOM 691 C CA . ASN A 1 86 ? -13.477 -1.003 -16.141 1 90.56 86 ASN A CA 1
ATOM 692 C C . ASN A 1 86 ? -12.625 -0.094 -15.258 1 90.56 86 ASN A C 1
ATOM 694 O O . ASN A 1 86 ? -13.148 0.565 -14.352 1 90.56 86 ASN A O 1
ATOM 698 N N . GLY A 1 87 ? -11.328 -0.239 -15.43 1 88.38 87 GLY A N 1
ATOM 699 C CA . GLY A 1 87 ? -10.406 0.656 -14.75 1 88.38 87 GLY A CA 1
ATOM 700 C C . GLY A 1 87 ? -10.086 0.221 -13.328 1 88.38 87 GLY A C 1
ATOM 701 O O . GLY A 1 87 ? -9.328 0.887 -12.625 1 88.38 87 GLY A O 1
ATOM 702 N N . GLN A 1 88 ? -10.648 -0.909 -12.922 1 91.44 88 GLN A N 1
ATOM 703 C CA . GLN A 1 88 ? -10.414 -1.415 -11.57 1 91.44 88 GLN A CA 1
ATOM 704 C C . GLN A 1 88 ? -9.594 -2.705 -11.602 1 91.44 88 GLN A C 1
ATOM 706 O O . GLN A 1 88 ? -9.852 -3.588 -12.422 1 91.44 88 GLN A O 1
ATOM 711 N N . ILE A 1 89 ? -8.656 -2.738 -10.734 1 96.06 89 ILE A N 1
ATOM 712 C CA . ILE A 1 89 ? -7.883 -3.967 -10.609 1 96.06 89 ILE A CA 1
ATOM 713 C C . ILE A 1 89 ? -8.742 -5.059 -9.984 1 96.06 89 ILE A C 1
ATOM 715 O O . ILE A 1 89 ? -9.32 -4.863 -8.906 1 96.06 89 ILE A O 1
ATOM 719 N N . VAL A 1 90 ? -8.836 -6.211 -10.617 1 97.38 90 VAL A N 1
ATOM 720 C CA . VAL A 1 90 ? -9.711 -7.273 -10.125 1 97.38 90 VAL A CA 1
ATOM 721 C C . VAL A 1 90 ? -8.891 -8.531 -9.844 1 97.38 90 VAL A C 1
ATOM 723 O O . VAL A 1 90 ? -9.422 -9.539 -9.383 1 97.38 90 VAL A O 1
ATOM 726 N N . GLY A 1 91 ? -7.602 -8.477 -10.07 1 97.81 91 GLY A N 1
ATOM 727 C CA . GLY A 1 91 ? -6.691 -9.57 -9.773 1 97.81 91 GLY A CA 1
ATOM 728 C C . GLY A 1 91 ? -5.238 -9.219 -10.039 1 97.81 91 GLY A C 1
ATOM 729 O O . GLY A 1 91 ? -4.941 -8.234 -10.719 1 97.81 91 GLY A O 1
ATOM 730 N N . SER A 1 92 ? -4.352 -10 -9.461 1 98.62 92 SER A N 1
ATOM 731 C CA . SER A 1 92 ? -2.922 -9.781 -9.641 1 98.62 92 SER A CA 1
ATOM 732 C C . SER A 1 92 ? -2.133 -11.07 -9.43 1 98.62 92 SER A C 1
ATOM 734 O O . SER A 1 92 ? -2.646 -12.023 -8.852 1 98.62 92 SER A O 1
ATOM 736 N N . ILE A 1 93 ? -0.986 -11.125 -9.945 1 98.56 93 ILE A N 1
ATOM 737 C CA . ILE A 1 93 ? -0.023 -12.195 -9.711 1 98.56 93 ILE A CA 1
ATOM 738 C C . ILE A 1 93 ? 1.393 -11.68 -9.961 1 98.56 93 ILE A C 1
ATOM 740 O O . ILE A 1 93 ? 1.606 -10.828 -10.82 1 98.56 93 ILE A O 1
ATOM 744 N N . GLY A 1 94 ? 2.332 -12.141 -9.18 1 98.69 94 GLY 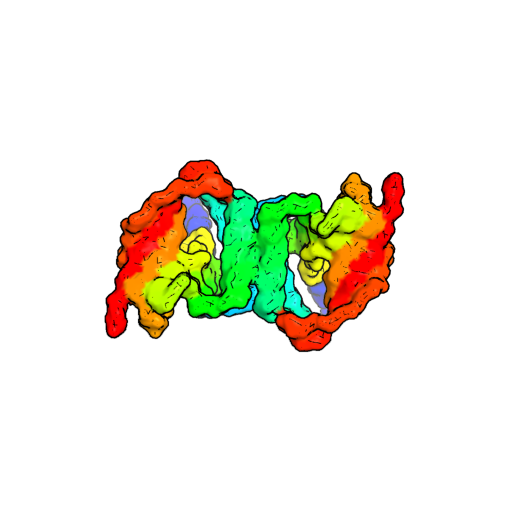A N 1
ATOM 745 C CA . GLY A 1 94 ? 3.707 -11.695 -9.359 1 98.69 94 GLY A CA 1
ATOM 746 C C . GLY A 1 94 ? 4.707 -12.836 -9.312 1 98.69 94 GLY A C 1
ATOM 747 O O . GLY A 1 94 ? 4.465 -13.859 -8.672 1 98.69 94 GLY A O 1
ATOM 748 N N . ILE A 1 95 ? 5.754 -12.688 -10.008 1 98.69 95 ILE A N 1
ATOM 749 C CA . ILE A 1 95 ? 6.926 -13.555 -9.953 1 98.69 95 ILE A CA 1
ATOM 750 C C . ILE A 1 95 ? 8.141 -12.742 -9.492 1 98.69 95 ILE A C 1
ATOM 752 O O . ILE A 1 95 ? 8.383 -11.641 -9.992 1 98.69 95 ILE A O 1
ATOM 756 N N . VAL A 1 96 ? 8.805 -13.266 -8.555 1 98.62 96 VAL A N 1
ATOM 757 C CA . VAL A 1 96 ? 10.008 -12.625 -8.031 1 98.62 96 VAL A CA 1
ATOM 758 C C . VAL A 1 96 ? 11.156 -13.633 -7.977 1 98.62 96 VAL A C 1
ATOM 760 O O . VAL A 1 96 ? 11.031 -14.695 -7.355 1 98.62 96 VAL A O 1
ATOM 763 N N . SER A 1 97 ? 12.25 -13.312 -8.57 1 98.38 97 SER A N 1
ATOM 764 C CA . SER A 1 97 ? 13.414 -14.188 -8.508 1 98.38 97 SER A CA 1
ATOM 765 C C . SER A 1 97 ? 14.023 -14.195 -7.109 1 98.38 97 SER A C 1
ATOM 767 O O . SER A 1 97 ? 14.203 -13.141 -6.5 1 98.38 97 SER A O 1
ATOM 769 N N . THR A 1 98 ? 14.273 -15.367 -6.633 1 97.5 98 THR A N 1
ATOM 770 C CA . THR A 1 98 ? 14.945 -15.484 -5.344 1 97.5 98 THR A CA 1
ATOM 771 C C . THR A 1 98 ? 16.422 -15.812 -5.539 1 97.5 98 THR A C 1
ATOM 773 O O . THR A 1 98 ? 17.25 -15.547 -4.66 1 97.5 98 THR A O 1
ATOM 776 N N . ASP A 1 99 ? 16.75 -16.406 -6.59 1 95.5 99 ASP A N 1
ATOM 777 C CA . ASP A 1 99 ? 18.109 -16.641 -7.055 1 95.5 99 ASP A CA 1
ATOM 778 C C . ASP A 1 99 ? 18.156 -16.828 -8.57 1 95.5 99 ASP A C 1
ATOM 780 O O . ASP A 1 99 ? 17.172 -16.547 -9.258 1 95.5 99 ASP A O 1
ATOM 784 N N . LYS A 1 100 ? 19.234 -17.281 -9.125 1 94.19 100 LYS A N 1
ATOM 785 C CA . LYS A 1 100 ? 19.453 -17.344 -10.57 1 94.19 100 LYS A CA 1
ATOM 786 C C . LYS A 1 100 ? 18.484 -18.312 -11.234 1 94.19 100 LYS A C 1
ATOM 788 O O . LYS A 1 100 ? 18.094 -18.125 -12.391 1 94.19 100 LYS A O 1
ATOM 793 N N . SER A 1 101 ? 18.031 -19.328 -10.539 1 96.62 101 SER A N 1
ATOM 794 C CA . SER A 1 101 ? 17.281 -20.375 -11.203 1 96.62 101 SER A CA 1
ATOM 795 C C . SER A 1 101 ? 15.914 -20.578 -10.547 1 96.62 101 SER A C 1
ATOM 797 O O . SER A 1 101 ? 15.125 -21.422 -10.984 1 96.62 101 SER A O 1
ATOM 799 N N . THR A 1 102 ? 15.656 -19.812 -9.492 1 98 102 THR A N 1
ATOM 800 C CA . THR A 1 102 ? 14.445 -20.031 -8.719 1 98 102 THR A CA 1
ATOM 801 C C . THR A 1 102 ? 13.617 -18.75 -8.609 1 98 102 THR A C 1
ATOM 803 O O . THR A 1 102 ? 14.172 -17.672 -8.391 1 98 102 THR A O 1
ATOM 806 N N . ALA A 1 103 ? 12.328 -18.875 -8.805 1 98.38 103 ALA A N 1
ATOM 807 C CA . ALA A 1 103 ? 11.406 -17.75 -8.664 1 98.38 103 ALA A CA 1
ATOM 808 C C . ALA A 1 103 ?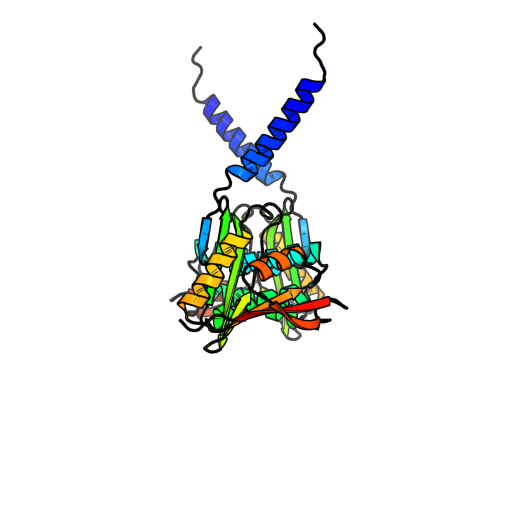 10.273 -18.094 -7.703 1 98.38 103 ALA A C 1
ATOM 810 O O . ALA A 1 103 ? 9.938 -19.266 -7.512 1 98.38 103 ALA A O 1
ATOM 811 N N . GLN A 1 104 ? 9.805 -17.094 -7.137 1 98.69 104 GLN A N 1
ATOM 812 C CA . GLN A 1 104 ? 8.656 -17.234 -6.246 1 98.69 104 GLN A CA 1
ATOM 813 C C . GLN A 1 104 ? 7.414 -16.578 -6.836 1 98.69 104 GLN A C 1
ATOM 815 O O . GLN A 1 104 ? 7.484 -15.453 -7.344 1 98.69 104 GLN A O 1
ATOM 820 N N . LEU A 1 105 ? 6.371 -17.344 -6.883 1 98.25 105 LEU A N 1
ATOM 821 C CA . LEU A 1 105 ? 5.066 -16.781 -7.223 1 98.25 105 LEU A CA 1
ATOM 822 C C . LEU A 1 105 ? 4.449 -16.062 -6.027 1 98.25 105 LEU A C 1
ATOM 824 O O . LEU A 1 105 ? 4.32 -16.641 -4.949 1 98.25 105 LEU A O 1
ATOM 828 N N . ARG A 1 106 ? 4.098 -14.781 -6.219 1 97.88 106 ARG A N 1
ATOM 829 C CA . ARG A 1 106 ? 3.631 -13.945 -5.117 1 97.88 106 ARG A CA 1
ATOM 830 C C . ARG A 1 106 ? 2.42 -13.117 -5.535 1 97.88 106 ARG A C 1
ATOM 832 O O . ARG A 1 106 ? 2.164 -12.938 -6.727 1 97.88 106 ARG A O 1
ATOM 839 N N . TRP A 1 107 ? 1.722 -12.586 -4.551 1 97.56 107 TRP A N 1
ATOM 840 C CA . TRP A 1 107 ? 0.702 -11.547 -4.664 1 97.56 107 TRP A CA 1
ATOM 841 C C . TRP A 1 107 ? -0.415 -11.984 -5.605 1 97.56 107 TRP A C 1
ATOM 843 O O . TRP A 1 107 ? -0.846 -11.211 -6.465 1 97.56 107 TRP A O 1
ATOM 853 N N . PHE A 1 108 ? -0.711 -13.266 -5.531 1 96.62 108 PHE A N 1
ATOM 854 C CA . PHE A 1 108 ? -1.804 -13.812 -6.324 1 96.62 108 PHE A CA 1
ATOM 855 C C . PHE A 1 108 ? -3.145 -13.578 -5.641 1 96.62 108 PHE A C 1
ATOM 857 O O . PHE A 1 108 ? -3.393 -14.109 -4.555 1 96.62 108 PHE A O 1
ATOM 864 N N . LEU A 1 109 ? -3.971 -12.805 -6.23 1 95.94 109 LEU A N 1
ATOM 865 C CA . LEU A 1 109 ? -5.27 -12.445 -5.672 1 95.94 109 LEU A CA 1
ATOM 866 C C . LEU A 1 109 ? -6.289 -12.211 -6.781 1 95.94 109 LEU A C 1
ATOM 868 O O . LEU A 1 109 ? -5.984 -11.562 -7.785 1 95.94 109 LEU A O 1
ATOM 872 N N . ILE A 1 110 ? -7.438 -12.773 -6.641 1 95 110 ILE A N 1
ATOM 873 C CA . ILE A 1 110 ? -8.586 -12.508 -7.5 1 95 110 ILE A CA 1
ATOM 874 C C . ILE A 1 110 ? -9.758 -12.016 -6.656 1 95 110 ILE A C 1
ATOM 876 O O . ILE A 1 110 ? -10.109 -12.641 -5.648 1 95 110 ILE A O 1
ATOM 880 N N . GLU A 1 111 ? -10.32 -10.867 -7.043 1 95.25 111 GLU A N 1
ATOM 881 C CA . GLU A 1 111 ? -11.508 -10.391 -6.344 1 95.25 111 GLU A CA 1
ATOM 882 C C . GLU A 1 111 ? -12.617 -11.438 -6.352 1 95.25 111 GLU A C 1
ATOM 884 O O . GLU A 1 111 ? -12.82 -12.125 -7.359 1 95.25 111 GLU A O 1
ATOM 889 N N . PRO A 1 112 ? -13.352 -11.516 -5.273 1 93.06 112 PRO A N 1
ATOM 890 C CA . PRO A 1 112 ? -14.367 -12.57 -5.129 1 93.06 112 PRO A CA 1
ATOM 891 C C . PRO A 1 112 ? -15.344 -12.609 -6.297 1 93.06 112 PRO A C 1
ATOM 893 O O . PRO A 1 112 ? -15.672 -13.688 -6.793 1 93.06 112 PRO A O 1
ATOM 896 N N . GLU A 1 113 ? -15.758 -11.5 -6.785 1 92.12 113 GLU A N 1
ATOM 897 C CA . GLU A 1 113 ? -16.766 -11.406 -7.836 1 92.12 113 GLU A CA 1
ATOM 898 C C . GLU A 1 113 ? -16.219 -11.906 -9.172 1 92.12 113 GLU A C 1
ATOM 900 O O . GLU A 1 113 ? -16.984 -12.148 -10.109 1 92.12 113 GLU A O 1
ATOM 905 N N . PHE A 1 114 ? -14.93 -12.117 -9.25 1 93.44 114 PHE A N 1
ATOM 906 C CA . PHE A 1 114 ? -14.312 -12.5 -10.516 1 93.44 114 PHE A CA 1
ATOM 907 C C . PHE A 1 114 ? -13.711 -13.898 -10.422 1 93.44 114 PHE A C 1
ATOM 909 O O . PHE A 1 114 ? -12.938 -14.305 -11.289 1 93.44 114 PHE A O 1
ATOM 916 N N . ARG A 1 115 ? -14.031 -14.562 -9.391 1 90.75 115 ARG A N 1
ATOM 917 C CA . ARG A 1 115 ? -13.555 -15.93 -9.227 1 90.75 115 ARG A CA 1
ATOM 918 C C . ARG A 1 115 ? -14.453 -16.922 -9.953 1 90.75 115 ARG A C 1
ATOM 920 O O . ARG A 1 115 ? -15.633 -16.641 -10.195 1 90.75 115 ARG A O 1
ATOM 927 N N . GLY A 1 116 ? -13.828 -18.047 -10.414 1 88.62 116 GLY A N 1
ATOM 928 C CA . GLY A 1 116 ? -14.609 -19.109 -11.031 1 88.62 116 GLY A CA 1
ATOM 929 C C . GLY A 1 116 ? -14.898 -18.859 -12.5 1 88.62 116 GLY A C 1
ATOM 930 O O . GLY A 1 116 ? -15.648 -19.609 -13.125 1 88.62 116 GLY A O 1
ATOM 931 N N . ILE A 1 117 ? -14.234 -17.844 -13.062 1 89.81 117 ILE A N 1
ATOM 932 C CA . ILE A 1 117 ? -14.531 -17.531 -14.461 1 89.81 117 ILE A CA 1
ATOM 933 C C . ILE A 1 117 ? -13.266 -17.688 -15.305 1 89.81 117 ILE A C 1
ATOM 935 O O . ILE A 1 117 ? -13.211 -17.203 -16.438 1 89.81 117 ILE A O 1
ATOM 939 N N . GLY A 1 118 ? -12.25 -18.234 -14.688 1 93.06 118 GLY A N 1
ATOM 940 C CA . GLY A 1 118 ? -11.062 -18.562 -15.461 1 93.06 118 GLY A CA 1
ATOM 941 C C . GLY A 1 118 ? -9.977 -17.5 -15.352 1 93.06 118 GLY A C 1
ATOM 942 O O . GLY A 1 118 ? -8.883 -17.672 -15.898 1 93.06 118 GLY A O 1
ATOM 943 N N . LEU A 1 119 ? -10.18 -16.438 -14.695 1 94.62 119 LEU A N 1
ATOM 944 C CA . LEU A 1 119 ? -9.219 -15.344 -14.586 1 94.62 119 LEU A CA 1
ATOM 945 C C . LEU A 1 119 ? -7.949 -15.805 -13.891 1 94.62 119 LEU A C 1
ATOM 947 O O . LEU A 1 119 ? -6.844 -15.43 -14.281 1 94.62 119 LEU A O 1
ATOM 951 N N . GLY A 1 120 ? -8.117 -16.625 -12.875 1 95.88 120 GLY A N 1
ATOM 952 C CA . GLY A 1 120 ? -6.949 -17.172 -12.195 1 95.88 120 GLY A CA 1
ATOM 953 C C . GLY A 1 120 ? -6.035 -17.953 -13.109 1 95.88 120 GLY A C 1
ATOM 954 O O . GLY A 1 120 ? -4.812 -17.812 -13.055 1 95.88 120 GLY A O 1
ATOM 955 N N . ARG A 1 121 ? -6.656 -18.719 -13.883 1 95.75 121 ARG A N 1
ATOM 956 C CA . ARG A 1 121 ? -5.895 -19.531 -14.836 1 95.75 121 ARG A CA 1
ATOM 957 C C . ARG A 1 121 ? -5.156 -18.641 -15.828 1 95.75 121 ARG A C 1
ATOM 959 O O . ARG A 1 121 ? -4 -18.906 -16.172 1 95.75 121 ARG A O 1
ATOM 966 N N . GLN A 1 122 ? -5.805 -17.609 -16.297 1 96.81 122 GLN A N 1
ATOM 967 C CA . GLN A 1 122 ? -5.184 -16.688 -17.25 1 96.81 122 GLN A CA 1
ATOM 968 C C . GLN A 1 122 ? -3.957 -16.016 -16.641 1 96.81 122 GLN A C 1
ATOM 970 O O . GLN A 1 122 ? -2.92 -15.891 -17.297 1 96.81 122 GLN A O 1
ATOM 975 N N . LEU A 1 123 ? -4.066 -15.586 -15.43 1 97.94 123 LEU A N 1
ATOM 976 C CA . LEU A 1 123 ? -2.941 -14.961 -14.742 1 97.94 123 LEU A CA 1
ATOM 977 C C . LEU A 1 123 ? -1.818 -15.961 -14.516 1 97.94 123 LEU A C 1
ATOM 979 O O . LEU A 1 123 ? -0.643 -15.641 -14.703 1 97.94 123 LEU A O 1
ATOM 983 N N . MET A 1 124 ? -2.191 -17.188 -14.164 1 97.69 124 MET A N 1
ATOM 984 C CA . MET A 1 124 ? -1.213 -18.25 -13.938 1 97.69 124 MET A CA 1
ATOM 985 C C . MET A 1 124 ? -0.444 -18.562 -15.219 1 97.69 124 MET A C 1
ATOM 987 O O . MET A 1 124 ? 0.77 -18.766 -15.188 1 97.69 124 MET A O 1
ATOM 991 N N . ILE A 1 125 ? -1.123 -18.578 -16.297 1 98 125 ILE A N 1
ATOM 992 C CA . ILE A 1 125 ? -0.48 -18.844 -17.578 1 98 125 ILE A CA 1
ATOM 993 C C . ILE A 1 125 ? 0.589 -17.781 -17.844 1 98 125 ILE A C 1
ATOM 995 O O . ILE A 1 125 ? 1.716 -18.109 -18.219 1 98 125 ILE A O 1
ATOM 999 N N . ARG A 1 126 ? 0.256 -16.516 -17.578 1 97.88 126 ARG A N 1
ATOM 1000 C CA . ARG A 1 126 ? 1.219 -15.438 -17.766 1 97.88 126 ARG A CA 1
ATOM 1001 C C . ARG A 1 126 ? 2.439 -15.625 -16.875 1 97.88 126 ARG A C 1
ATOM 1003 O O . ARG A 1 126 ? 3.574 -15.438 -17.312 1 97.88 126 ARG A O 1
ATOM 1010 N N . ALA A 1 127 ? 2.223 -15.977 -15.672 1 98.25 127 ALA A N 1
ATOM 1011 C CA . ALA A 1 127 ? 3.295 -16.125 -14.695 1 98.25 127 ALA A CA 1
ATOM 1012 C C . ALA A 1 127 ? 4.219 -17.297 -15.062 1 98.25 127 ALA A C 1
ATOM 1014 O O . ALA A 1 127 ? 5.441 -17.141 -15.07 1 98.25 127 ALA A O 1
ATOM 1015 N N . VAL A 1 128 ? 3.619 -18.422 -15.383 1 97.62 128 VAL A N 1
ATOM 1016 C CA . VAL A 1 128 ? 4.402 -19.609 -15.688 1 97.62 128 VAL A CA 1
ATOM 1017 C C . VAL A 1 128 ? 5.148 -19.406 -17 1 97.62 128 VAL A C 1
ATOM 1019 O O . VAL A 1 128 ? 6.32 -19.781 -17.125 1 97.62 128 VAL A O 1
ATOM 1022 N N . ASP A 1 129 ? 4.527 -18.781 -17.984 1 97.62 129 ASP A N 1
ATOM 1023 C CA . ASP A 1 129 ? 5.176 -18.484 -19.25 1 97.62 129 ASP A CA 1
ATOM 1024 C C . ASP A 1 129 ? 6.391 -17.578 -19.062 1 97.62 129 ASP A C 1
ATOM 1026 O O . ASP A 1 129 ? 7.426 -17.781 -19.688 1 97.62 129 ASP A O 1
ATOM 1030 N N . TYR A 1 130 ? 6.254 -16.594 -18.266 1 98.06 130 TYR A N 1
ATOM 1031 C CA . TYR A 1 130 ? 7.371 -15.711 -17.938 1 98.06 130 TYR A CA 1
ATOM 1032 C C . TYR A 1 130 ? 8.547 -16.5 -17.375 1 98.06 130 TYR A C 1
ATOM 1034 O O . TYR A 1 130 ? 9.695 -16.281 -17.781 1 98.06 130 TYR A O 1
ATOM 1042 N N . CYS A 1 131 ? 8.219 -17.375 -16.422 1 97.94 131 CYS A N 1
ATOM 1043 C CA . CYS A 1 131 ? 9.273 -18.156 -15.789 1 97.94 131 CYS A CA 1
ATOM 1044 C C . CYS A 1 131 ? 10 -19.031 -16.797 1 97.94 131 CYS A C 1
ATOM 1046 O O . CYS A 1 131 ? 11.219 -19.172 -16.75 1 97.94 131 CYS A O 1
ATOM 1048 N N . LYS A 1 132 ? 9.258 -19.594 -17.734 1 97.06 132 LYS A N 1
ATOM 1049 C CA . LYS A 1 132 ? 9.859 -20.406 -18.781 1 97.06 132 LYS A CA 1
ATOM 1050 C C . LYS A 1 132 ? 10.742 -19.547 -19.688 1 97.06 132 LYS A C 1
ATOM 1052 O O . LYS A 1 132 ? 11.859 -19.953 -20.031 1 97.06 132 LYS A O 1
ATOM 1057 N N . GLN A 1 133 ? 10.242 -18.422 -20.031 1 96.5 133 GLN A N 1
ATOM 1058 C CA . GLN A 1 133 ? 10.969 -17.516 -20.906 1 96.5 133 GLN A CA 1
ATOM 1059 C C . GLN A 1 133 ? 12.281 -17.078 -20.281 1 96.5 133 GLN A C 1
ATOM 1061 O O . GLN A 1 133 ? 13.289 -16.922 -20.969 1 96.5 133 GLN A O 1
ATOM 1066 N N . LYS A 1 134 ? 12.242 -16.906 -18.984 1 96.38 134 LYS A N 1
ATOM 1067 C CA . LYS A 1 134 ? 13.43 -16.438 -18.266 1 96.38 134 LYS A CA 1
ATOM 1068 C C . LYS A 1 134 ? 14.328 -17.609 -17.875 1 96.38 134 LYS A C 1
ATOM 1070 O O . LYS A 1 134 ? 15.375 -17.406 -17.25 1 96.38 134 LYS A O 1
ATOM 1075 N N . LYS A 1 135 ? 13.867 -18.844 -18.172 1 95.88 135 LYS A N 1
ATOM 1076 C CA . LYS A 1 135 ? 14.633 -20.078 -18 1 95.88 135 LYS A CA 1
ATOM 1077 C C . LYS A 1 135 ? 14.859 -20.375 -16.531 1 95.88 135 LYS A C 1
ATOM 1079 O O . LYS A 1 135 ? 15.945 -20.812 -16.141 1 95.88 135 LYS A O 1
ATOM 1084 N N . PHE A 1 136 ? 13.922 -20 -15.719 1 97.06 136 PHE A N 1
ATOM 1085 C CA . PHE A 1 136 ? 13.938 -20.516 -14.352 1 97.06 136 PHE A CA 1
ATOM 1086 C C . PHE A 1 136 ? 13.742 -22.031 -14.336 1 97.06 136 PHE A C 1
ATOM 1088 O O . PHE A 1 136 ? 12.984 -22.562 -15.141 1 97.06 136 PHE A O 1
ATOM 1095 N N . SER A 1 137 ? 14.383 -22.719 -13.398 1 97.25 137 SER A N 1
ATOM 1096 C CA . SER A 1 137 ? 14.258 -24.156 -13.305 1 97.25 137 SER A CA 1
ATOM 1097 C C . SER A 1 137 ? 13.211 -24.562 -12.273 1 97.25 137 SER A C 1
ATOM 1099 O O . SER A 1 137 ? 12.719 -25.688 -12.289 1 97.25 137 SER A O 1
ATOM 1101 N N . ARG A 1 138 ? 12.922 -23.578 -11.344 1 97.81 138 ARG A N 1
ATOM 1102 C CA . ARG A 1 138 ? 12.008 -23.875 -10.242 1 97.81 138 ARG A CA 1
ATOM 1103 C C . ARG A 1 138 ? 11.172 -22.641 -9.883 1 97.81 138 ARG A C 1
ATOM 1105 O O . ARG A 1 138 ? 11.695 -21.531 -9.82 1 97.81 138 ARG A O 1
ATOM 1112 N N . VAL A 1 139 ? 9.906 -22.906 -9.68 1 98.44 139 VAL A N 1
ATOM 1113 C CA . VAL A 1 139 ? 9 -21.875 -9.172 1 98.44 139 VAL A CA 1
ATOM 1114 C C . VAL A 1 139 ? 8.312 -22.391 -7.906 1 98.44 139 VAL A C 1
ATOM 1116 O O . VAL A 1 139 ? 7.871 -23.531 -7.844 1 98.44 139 VAL A O 1
ATOM 1119 N N . PHE A 1 140 ? 8.273 -21.516 -6.91 1 98 140 PHE A N 1
ATOM 1120 C CA . PHE A 1 140 ? 7.586 -21.938 -5.699 1 98 140 PHE A CA 1
ATOM 1121 C C . PHE A 1 140 ? 6.668 -20.844 -5.184 1 98 140 PHE A C 1
ATOM 1123 O O . PHE A 1 140 ? 6.715 -19.703 -5.668 1 98 140 PHE A O 1
ATOM 1130 N N . LEU A 1 141 ? 5.766 -21.203 -4.289 1 96.94 141 LEU A N 1
ATOM 1131 C CA . LEU A 1 141 ? 4.883 -20.266 -3.598 1 96.94 141 LEU A CA 1
ATOM 1132 C C . LEU A 1 141 ? 4.566 -20.766 -2.191 1 96.94 141 LEU A C 1
ATOM 1134 O O . LEU A 1 141 ? 4.773 -21.938 -1.878 1 96.94 141 LEU A O 1
ATOM 1138 N N . TRP A 1 142 ? 4.191 -19.812 -1.347 1 93.5 142 TRP A N 1
ATOM 1139 C CA . TRP A 1 142 ? 3.613 -20.094 -0.038 1 93.5 142 TRP A CA 1
ATOM 1140 C C . TRP A 1 142 ? 2.143 -19.703 0.005 1 93.5 142 TRP A C 1
ATOM 1142 O O . TRP A 1 142 ? 1.766 -18.641 -0.492 1 93.5 142 TRP A O 1
ATOM 1152 N N . THR A 1 143 ? 1.356 -20.578 0.473 1 91.56 143 THR A N 1
ATOM 1153 C CA . THR A 1 143 ? -0.068 -20.297 0.613 1 91.56 143 THR A CA 1
ATOM 1154 C C . THR A 1 143 ? -0.589 -20.797 1.957 1 91.56 143 THR A C 1
ATOM 1156 O O . THR A 1 143 ? 0.132 -21.469 2.695 1 91.56 143 THR A O 1
ATOM 1159 N N . ILE A 1 144 ? -1.747 -20.297 2.32 1 85.75 144 ILE A N 1
ATOM 1160 C CA . ILE A 1 144 ? -2.395 -20.766 3.537 1 85.75 144 ILE A CA 1
ATOM 1161 C C . ILE A 1 144 ? -3.25 -21.984 3.223 1 85.75 144 ILE A C 1
ATOM 1163 O O . ILE A 1 144 ? -3.961 -22.016 2.215 1 85.75 144 ILE A O 1
ATOM 1167 N N . GLN A 1 145 ? -3.195 -22.969 4.043 1 73.25 145 GLN A N 1
ATOM 1168 C CA . GLN A 1 145 ? -3.814 -24.266 3.834 1 73.25 145 GLN A CA 1
ATOM 1169 C C . GLN A 1 145 ? -5.324 -24.141 3.66 1 73.25 145 GLN A C 1
ATOM 1171 O O . GLN A 1 145 ? -5.93 -24.875 2.869 1 73.25 145 GLN A O 1
ATOM 1176 N N . SER A 1 146 ? -5.848 -23.266 4.332 1 69.31 146 SER A N 1
ATOM 1177 C CA . SER A 1 146 ? -7.301 -23.125 4.297 1 69.31 146 SER A CA 1
ATOM 1178 C C . SER A 1 146 ? -7.77 -22.578 2.953 1 69.31 146 SER A C 1
ATOM 1180 O O . SER A 1 146 ? -8.969 -22.578 2.664 1 69.31 146 SER A O 1
ATOM 1182 N N . LEU A 1 147 ? -6.836 -22.25 2.148 1 65.12 147 LEU A N 1
ATOM 1183 C CA . LEU A 1 147 ? -7.172 -21.766 0.818 1 65.12 147 LEU A CA 1
ATOM 1184 C C . LEU A 1 147 ? -7.367 -22.922 -0.158 1 65.12 147 LEU A C 1
ATOM 1186 O O . LEU A 1 147 ? -6.52 -23.156 -1.021 1 65.12 147 LEU A O 1
ATOM 1190 N N . LYS A 1 148 ? -8.391 -23.656 -0.116 1 64.69 148 LYS A N 1
ATOM 1191 C CA . LYS A 1 148 ? -8.641 -24.859 -0.899 1 64.69 148 LYS A CA 1
ATOM 1192 C C . LYS A 1 148 ? -8.805 -24.531 -2.381 1 64.69 148 LYS A C 1
ATOM 1194 O O . LYS A 1 148 ? -8.344 -25.281 -3.242 1 64.69 148 LYS A O 1
ATOM 1199 N N . ILE A 1 149 ? -9.383 -23.391 -2.656 1 62.66 149 ILE A N 1
ATOM 1200 C CA . ILE A 1 149 ? -9.695 -23.031 -4.035 1 62.66 149 ILE A CA 1
ATOM 1201 C C . ILE A 1 149 ? -8.398 -22.844 -4.824 1 62.66 149 ILE A C 1
ATOM 1203 O O . ILE A 1 149 ? -8.312 -23.266 -5.984 1 62.66 149 ILE A O 1
ATOM 1207 N N . SER A 1 150 ? -7.406 -22.469 -4.203 1 75.75 150 SER A N 1
ATOM 1208 C CA . SER A 1 150 ? -6.176 -22.188 -4.934 1 75.75 150 SER A CA 1
ATOM 1209 C C . SER A 1 150 ? -5.359 -23.453 -5.156 1 75.75 150 SER A C 1
ATOM 1211 O O . SER A 1 150 ? -4.559 -23.531 -6.086 1 75.75 150 SER A O 1
ATOM 1213 N N . HIS A 1 151 ? -5.715 -24.484 -4.434 1 85.38 151 HIS A N 1
ATOM 1214 C CA . HIS A 1 151 ? -4.941 -25.719 -4.52 1 85.38 151 HIS A CA 1
ATOM 1215 C C . HIS A 1 151 ? -5.164 -26.422 -5.852 1 85.38 151 HIS A C 1
ATOM 1217 O O . HIS A 1 151 ? -4.215 -26.906 -6.473 1 85.38 151 HIS A O 1
ATOM 1223 N N . HIS A 1 152 ? -6.355 -26.469 -6.25 1 88.81 152 HIS A N 1
ATOM 1224 C CA . HIS A 1 152 ? -6.672 -27.109 -7.52 1 88.81 152 HIS A CA 1
ATOM 1225 C C . HIS A 1 152 ? -6 -26.391 -8.688 1 88.81 152 HIS A C 1
ATOM 1227 O O . HIS A 1 152 ? -5.488 -27.031 -9.609 1 88.81 152 HIS A O 1
ATOM 1233 N N . LEU A 1 153 ? -6 -25.125 -8.57 1 92.81 153 LEU A N 1
ATOM 1234 C CA . LEU A 1 153 ? -5.375 -24.328 -9.617 1 92.81 153 LEU A CA 1
ATOM 1235 C C . LEU A 1 153 ? -3.873 -24.594 -9.68 1 92.81 153 LEU A C 1
ATOM 1237 O O . LEU A 1 153 ? -3.332 -24.859 -10.758 1 92.81 153 LEU A O 1
ATOM 1241 N N . TYR A 1 154 ? -3.219 -24.594 -8.555 1 95 154 TYR A N 1
ATOM 1242 C CA . TYR A 1 154 ? -1.779 -24.828 -8.508 1 95 154 TYR A CA 1
ATOM 1243 C C . TYR A 1 154 ? -1.431 -26.219 -9.016 1 95 154 TYR A C 1
ATOM 1245 O O . TYR A 1 154 ? -0.496 -26.391 -9.805 1 95 154 TYR A O 1
ATOM 1253 N N . SER A 1 155 ? -2.258 -27.188 -8.609 1 94.44 155 SER A N 1
ATOM 1254 C CA . SER A 1 155 ? -2.033 -28.578 -9.039 1 94.44 155 SER A CA 1
ATOM 1255 C C . SER A 1 155 ? -2.188 -28.719 -10.547 1 94.44 155 SER A C 1
ATOM 1257 O O . SER A 1 155 ? -1.445 -29.469 -11.188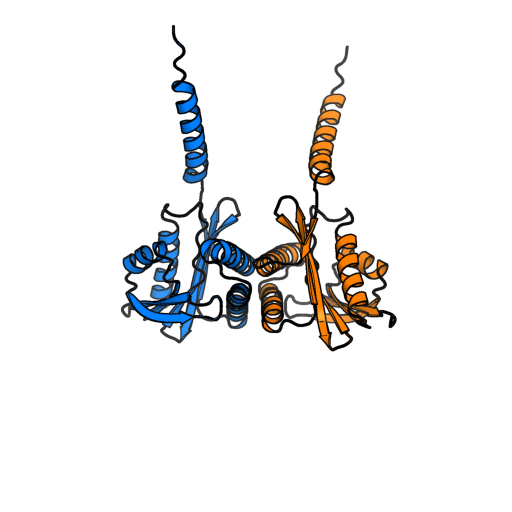 1 94.44 155 SER A O 1
ATOM 1259 N N . SER A 1 156 ? -3.074 -28.062 -11.094 1 95 156 SER A N 1
ATOM 1260 C CA . SER A 1 156 ? -3.342 -28.156 -12.531 1 95 156 SER A CA 1
ATOM 1261 C C . SER A 1 156 ? -2.18 -27.594 -13.344 1 95 156 SER A C 1
ATOM 1263 O O . SER A 1 156 ? -2.031 -27.922 -14.523 1 95 156 SER A O 1
ATOM 1265 N N . PHE A 1 157 ? -1.356 -26.828 -12.766 1 96.31 157 PHE A N 1
ATOM 1266 C CA . PHE A 1 157 ? -0.198 -26.266 -13.453 1 96.31 157 PHE A CA 1
ATOM 1267 C C . PHE A 1 157 ? 1.06 -27.062 -13.133 1 96.31 157 PHE A C 1
ATOM 1269 O O . PHE A 1 157 ? 2.156 -26.703 -13.57 1 96.31 157 PHE A O 1
ATOM 1276 N N . GLY A 1 158 ? 0.855 -28.062 -12.281 1 96.5 158 GLY A N 1
ATOM 1277 C CA . GLY A 1 158 ? 1.963 -28.969 -12.023 1 96.5 158 GLY A CA 1
ATOM 1278 C C . GLY A 1 158 ? 2.67 -28.688 -10.711 1 96.5 158 GLY A C 1
ATOM 1279 O O . GLY A 1 158 ? 3.678 -29.328 -10.398 1 96.5 158 GLY A O 1
ATOM 1280 N N . PHE A 1 159 ? 2.156 -27.734 -9.922 1 97.31 159 PHE A N 1
ATOM 1281 C CA . PHE A 1 159 ? 2.723 -27.516 -8.594 1 97.31 159 PHE A CA 1
ATOM 1282 C C . PHE A 1 159 ? 2.42 -28.688 -7.676 1 97.31 159 PHE A C 1
ATOM 1284 O O . PHE A 1 159 ? 1.337 -29.281 -7.75 1 97.31 159 PHE A O 1
ATOM 1291 N N . ILE A 1 160 ? 3.367 -28.984 -6.758 1 95.81 160 ILE A N 1
ATOM 1292 C CA . ILE A 1 160 ? 3.17 -30.031 -5.762 1 95.81 160 ILE A CA 1
ATOM 1293 C C . ILE A 1 160 ? 3.521 -29.5 -4.375 1 95.81 160 ILE A C 1
ATOM 1295 O O . ILE A 1 160 ? 4.469 -28.719 -4.223 1 95.81 160 ILE A O 1
ATOM 1299 N N . PRO A 1 161 ? 2.701 -29.859 -3.387 1 94.38 161 PRO A N 1
ATOM 1300 C CA . PRO A 1 161 ? 3.061 -29.438 -2.029 1 94.38 161 PRO A CA 1
ATOM 1301 C C . PRO A 1 161 ? 4.336 -30.109 -1.523 1 94.38 161 PRO A C 1
ATOM 1303 O O . PRO A 1 161 ? 4.5 -31.328 -1.686 1 94.38 161 PRO A O 1
ATOM 1306 N N . VAL A 1 162 ? 5.246 -29.297 -0.922 1 96.25 162 VAL A N 1
ATOM 1307 C CA . VAL A 1 162 ? 6.531 -29.891 -0.561 1 96.25 162 VAL A CA 1
ATOM 1308 C C . VAL A 1 162 ? 6.824 -29.625 0.913 1 96.25 162 VAL A C 1
ATOM 1310 O O . VAL A 1 162 ? 7.703 -30.25 1.502 1 96.25 162 VAL A O 1
ATOM 1313 N N . GLU A 1 163 ? 6.191 -28.656 1.452 1 94.38 163 GLU A N 1
ATOM 1314 C CA . GLU A 1 163 ? 6.469 -28.297 2.838 1 94.38 163 GLU A CA 1
ATOM 1315 C C . GLU A 1 163 ? 5.23 -27.703 3.51 1 94.38 163 GLU A C 1
ATOM 1317 O O . GLU A 1 163 ? 4.379 -27.109 2.844 1 94.38 163 GLU A O 1
ATOM 1322 N N . GLN A 1 164 ? 5.121 -28.016 4.781 1 91.94 164 GLN A N 1
ATOM 1323 C CA . GLN A 1 164 ? 4.125 -27.359 5.625 1 91.94 164 GLN A CA 1
ATOM 1324 C C . GLN A 1 164 ? 4.773 -26.719 6.852 1 91.94 164 GLN A C 1
ATOM 1326 O O . GLN A 1 164 ? 5.723 -27.266 7.41 1 91.94 164 GLN A O 1
ATOM 1331 N N . ALA A 1 165 ? 4.277 -25.547 7.211 1 90.62 165 ALA A N 1
ATOM 1332 C CA . ALA A 1 165 ? 4.816 -24.859 8.383 1 90.62 165 ALA A CA 1
ATOM 1333 C C . ALA A 1 165 ? 3.725 -24.094 9.125 1 90.62 165 ALA A C 1
ATOM 1335 O O . ALA A 1 165 ? 2.824 -23.531 8.508 1 90.62 165 ALA A O 1
ATOM 1336 N N . VAL A 1 166 ? 3.885 -24.156 10.453 1 88.81 166 VAL A N 1
ATOM 1337 C CA . VAL A 1 166 ? 2.979 -23.344 11.258 1 88.81 166 VAL A CA 1
ATOM 1338 C C . VAL A 1 166 ? 3.535 -21.938 11.406 1 88.81 166 VAL A C 1
ATOM 1340 O O . VAL A 1 166 ? 4.723 -21.75 11.688 1 88.81 166 VAL A O 1
ATOM 1343 N N . ASN A 1 167 ? 2.697 -20.984 11.039 1 84.88 167 ASN A N 1
ATOM 1344 C CA . ASN A 1 167 ? 3.045 -19.578 11.188 1 84.88 167 ASN A CA 1
ATOM 1345 C C . ASN A 1 167 ? 2.148 -18.875 12.203 1 84.88 167 ASN A C 1
ATOM 1347 O O . ASN A 1 167 ? 0.941 -18.75 11.984 1 84.88 167 ASN A O 1
ATOM 1351 N N . ASN A 1 168 ? 2.775 -18.391 13.289 1 84 168 ASN A N 1
ATOM 1352 C CA . ASN A 1 168 ? 2.02 -17.75 14.359 1 84 168 ASN A CA 1
ATOM 1353 C C . ASN A 1 168 ? 2.195 -16.234 14.344 1 84 168 ASN A C 1
ATOM 1355 O O . ASN A 1 168 ? 1.763 -15.547 15.273 1 84 168 ASN A O 1
ATOM 1359 N N . THR A 1 169 ? 2.857 -15.812 13.328 1 78.5 169 THR A N 1
ATOM 1360 C CA . THR A 1 169 ? 3.197 -14.398 13.266 1 78.5 169 THR A CA 1
ATOM 1361 C C . THR A 1 169 ? 1.948 -13.547 13.039 1 78.5 169 THR A C 1
ATOM 1363 O O . THR A 1 169 ? 1.76 -12.523 13.695 1 78.5 169 THR A O 1
ATOM 1366 N N . TRP A 1 170 ? 1.088 -14.055 12.219 1 74.69 170 TRP A N 1
ATOM 1367 C CA . TRP A 1 170 ? -0.074 -13.258 11.828 1 74.69 170 TRP A CA 1
ATOM 1368 C C . TRP A 1 170 ? -1.282 -13.609 12.695 1 74.69 170 TRP A C 1
ATOM 1370 O O . TRP A 1 170 ? -2.105 -12.742 13 1 74.69 170 TRP A O 1
ATOM 1380 N N . LYS A 1 171 ? -1.408 -14.797 12.906 1 77.25 171 LYS A N 1
ATOM 1381 C CA . LYS A 1 171 ? -2.465 -15.445 13.68 1 77.25 171 LYS A CA 1
ATOM 1382 C C . LYS A 1 171 ? -2.01 -16.812 14.203 1 77.25 171 LYS A C 1
ATOM 1384 O O . LYS A 1 171 ? -1.304 -17.531 13.508 1 77.25 171 LYS A O 1
ATOM 1389 N N . LYS A 1 172 ? -2.441 -16.953 15.391 1 80.31 172 LYS A N 1
ATOM 1390 C CA . LYS A 1 172 ? -2.055 -18.234 15.984 1 80.31 172 LYS A CA 1
ATOM 1391 C C . LYS A 1 172 ? -2.641 -19.406 15.195 1 80.31 172 LYS A C 1
ATOM 1393 O O . LYS A 1 172 ? -3.816 -19.375 14.828 1 80.31 172 LYS A O 1
ATOM 1398 N N . GLY A 1 173 ? -1.82 -20.312 14.836 1 82.25 173 GLY A N 1
ATOM 1399 C CA . GLY A 1 173 ? -2.283 -21.578 14.297 1 82.25 173 GLY A CA 1
ATOM 1400 C C . GLY A 1 173 ? -2.412 -21.578 12.781 1 82.25 173 GLY A C 1
ATOM 1401 O O . GLY A 1 173 ? -3.004 -22.484 12.203 1 82.25 173 GLY A O 1
ATOM 1402 N N . VAL A 1 174 ? -1.893 -20.594 12.141 1 84.44 174 VAL A N 1
ATOM 1403 C CA . VAL A 1 174 ? -1.977 -20.562 10.688 1 84.44 174 VAL A CA 1
ATOM 1404 C C . VAL A 1 174 ? -1.017 -21.578 10.086 1 84.44 174 VAL A C 1
ATOM 1406 O O . VAL A 1 174 ? 0.174 -21.594 10.406 1 84.44 174 VAL A O 1
ATOM 1409 N N . VAL A 1 175 ? -1.562 -22.484 9.281 1 87.5 175 VAL A N 1
ATOM 1410 C CA . VAL A 1 175 ? -0.727 -23.469 8.609 1 87.5 175 VAL A CA 1
ATOM 1411 C C . VAL A 1 175 ? -0.458 -23.031 7.172 1 87.5 175 VAL A C 1
ATOM 1413 O O . VAL A 1 175 ? -1.392 -22.828 6.391 1 87.5 175 VAL A O 1
ATOM 1416 N N . GLU A 1 176 ? 0.795 -22.875 6.93 1 91.19 176 GLU A N 1
ATOM 1417 C CA . GLU A 1 176 ? 1.213 -22.516 5.578 1 91.19 176 GLU A CA 1
ATOM 1418 C C . GLU A 1 176 ? 1.754 -23.734 4.824 1 91.19 176 GLU A C 1
ATOM 1420 O O . GLU A 1 176 ? 2.271 -24.656 5.438 1 91.19 176 GLU A O 1
ATOM 1425 N N . GLU A 1 177 ? 1.578 -23.672 3.533 1 92.62 177 GLU A N 1
ATOM 1426 C CA . GLU A 1 177 ? 2.102 -24.703 2.652 1 92.62 177 GLU A CA 1
ATOM 1427 C C . GLU A 1 177 ? 2.971 -24.109 1.549 1 92.62 177 GLU A C 1
ATOM 1429 O O . GLU A 1 177 ? 2.635 -23.062 0.985 1 92.62 177 GLU A O 1
ATOM 1434 N N . ARG A 1 178 ? 4.016 -24.797 1.345 1 94.81 178 ARG A N 1
ATOM 1435 C CA . ARG A 1 178 ? 4.867 -24.438 0.211 1 94.81 178 ARG A CA 1
ATOM 1436 C C . ARG A 1 178 ? 4.602 -25.375 -0.973 1 94.81 178 ARG A C 1
ATOM 1438 O O . ARG A 1 178 ? 4.555 -26.594 -0.816 1 94.81 178 ARG A O 1
ATOM 1445 N N . TRP A 1 179 ? 4.398 -24.812 -2.133 1 96.19 179 TRP A N 1
ATOM 1446 C CA . TRP A 1 179 ? 4.211 -25.547 -3.375 1 96.19 179 TRP A CA 1
ATOM 1447 C C . TRP A 1 179 ? 5.336 -25.25 -4.363 1 96.19 179 TRP A C 1
ATOM 1449 O O . TRP A 1 179 ? 5.84 -24.125 -4.418 1 96.19 179 TRP A O 1
ATOM 1459 N N . GLU A 1 180 ? 5.695 -26.297 -5.094 1 97.69 180 GLU A N 1
ATOM 1460 C CA . GLU A 1 180 ? 6.793 -26.125 -6.043 1 97.69 180 GLU A CA 1
ATOM 1461 C C . GLU A 1 180 ? 6.426 -26.672 -7.418 1 97.69 180 GLU A C 1
ATOM 1463 O O . GLU A 1 180 ? 5.695 -27.656 -7.52 1 97.69 180 GLU A O 1
ATOM 1468 N N . LEU A 1 181 ? 6.906 -26.016 -8.398 1 97.81 181 LEU A N 1
ATOM 1469 C CA . LEU A 1 181 ? 6.84 -26.422 -9.797 1 97.81 181 LEU A CA 1
ATOM 1470 C C . LEU A 1 181 ? 8.234 -26.5 -10.406 1 97.81 181 LEU A C 1
ATOM 1472 O O . LEU A 1 181 ? 8.984 -25.516 -10.391 1 97.81 181 LEU A O 1
ATOM 1476 N N . LEU A 1 182 ? 8.648 -27.703 -10.82 1 96.81 182 LEU A N 1
ATOM 1477 C CA . LEU A 1 182 ? 9.906 -27.859 -11.547 1 96.81 182 LEU A CA 1
ATOM 1478 C C . LEU A 1 182 ? 9.711 -27.625 -13.039 1 96.81 182 LEU A C 1
ATOM 1480 O O . LEU A 1 182 ? 8.836 -28.234 -13.656 1 96.81 182 LEU A O 1
ATOM 1484 N N . LEU A 1 183 ? 10.5 -26.672 -13.484 1 93.94 183 LEU A N 1
ATOM 1485 C CA . LEU A 1 183 ? 10.406 -26.344 -14.898 1 93.94 183 LEU A CA 1
ATOM 1486 C C . LEU A 1 183 ? 11.555 -26.984 -15.68 1 93.94 183 LEU A C 1
ATOM 1488 O O . LEU A 1 183 ? 12.68 -27.062 -15.188 1 93.94 183 LEU A O 1
ATOM 1492 N N . LYS A 1 184 ? 11.383 -27.891 -16.594 1 77.75 184 LYS A N 1
ATOM 1493 C CA . LYS A 1 184 ? 12.422 -28.516 -17.406 1 77.75 184 LYS A CA 1
ATOM 1494 C C . LYS A 1 184 ? 13.273 -27.484 -18.125 1 77.75 184 LYS A C 1
ATOM 1496 O O . LYS A 1 184 ? 12.758 -26.453 -18.594 1 77.75 184 LYS A O 1
ATOM 1501 N N . PRO A 1 185 ? 14.672 -27.594 -17.984 1 62.09 185 PRO A N 1
ATOM 1502 C CA . PRO A 1 185 ? 15.547 -26.719 -18.75 1 62.09 185 PRO A CA 1
ATOM 1503 C C . PRO A 1 185 ? 15.164 -26.641 -20.234 1 62.09 185 PRO A C 1
ATOM 1505 O O . PRO A 1 185 ? 14.648 -27.625 -20.781 1 62.09 185 PRO A O 1
ATOM 1508 N N . ALA A 1 186 ? 14.867 -25.406 -20.75 1 48.62 186 ALA A N 1
ATOM 1509 C CA . ALA A 1 186 ? 14.695 -25.359 -22.188 1 48.62 186 ALA A CA 1
ATOM 1510 C C . ALA A 1 186 ? 15.789 -26.156 -22.906 1 48.62 186 ALA A C 1
ATOM 1512 O O . ALA A 1 186 ? 16.922 -26.203 -22.438 1 48.62 186 ALA A O 1
ATOM 1513 N N . MET B 1 1 ? -47.594 32.719 -25.609 1 25.8 1 MET B N 1
ATOM 1514 C CA . MET B 1 1 ? -46.781 32.594 -24.406 1 25.8 1 MET B CA 1
ATOM 1515 C C . MET B 1 1 ? -45.438 31.906 -24.688 1 25.8 1 MET B C 1
ATOM 1517 O O . MET B 1 1 ? -45.438 30.781 -25.188 1 25.8 1 MET B O 1
ATOM 1521 N N . ILE B 1 2 ? -44.375 32.656 -24.922 1 29.2 2 ILE B N 1
ATOM 1522 C CA . ILE B 1 2 ? -43 32.375 -25.359 1 29.2 2 ILE B CA 1
ATOM 1523 C C . ILE B 1 2 ? -42.281 31.562 -24.281 1 29.2 2 ILE B C 1
ATOM 1525 O O . ILE B 1 2 ? -42.094 32.031 -23.156 1 29.2 2 ILE B O 1
ATOM 1529 N N . ARG B 1 3 ? -42.344 30.219 -24.406 1 34.22 3 ARG B N 1
ATOM 1530 C CA . ARG B 1 3 ? -41.531 29.344 -23.562 1 34.22 3 ARG B CA 1
ATOM 1531 C C . ARG B 1 3 ? -40.062 29.703 -23.656 1 34.22 3 ARG B C 1
ATOM 1533 O O . ARG B 1 3 ? -39.469 29.641 -24.734 1 34.22 3 ARG B O 1
ATOM 1540 N N . LEU B 1 4 ? -39.656 30.641 -22.797 1 34.62 4 LEU B N 1
ATOM 1541 C CA . LEU B 1 4 ? -38.25 31.094 -22.812 1 34.62 4 LEU B CA 1
ATOM 1542 C C . LEU B 1 4 ? -37.312 29.906 -22.578 1 34.62 4 LEU B C 1
ATOM 1544 O O . LEU B 1 4 ? -37.469 29.156 -21.625 1 34.62 4 LEU B O 1
ATOM 1548 N N . PRO B 1 5 ? -36.469 29.5 -23.531 1 46 5 PRO B N 1
ATOM 1549 C CA . PRO B 1 5 ? -35.438 28.469 -23.516 1 46 5 PRO B CA 1
ATOM 1550 C C . PRO B 1 5 ? -34.5 28.578 -22.297 1 46 5 PRO B C 1
ATOM 1552 O O . PRO B 1 5 ? -33.75 27.641 -22.031 1 46 5 PRO B O 1
ATOM 1555 N N . GLY B 1 6 ? -34.562 29.656 -21.531 1 44.5 6 GLY B N 1
ATOM 1556 C CA . GLY B 1 6 ? -33.688 29.859 -20.406 1 44.5 6 GLY B CA 1
ATOM 1557 C C . GLY B 1 6 ? -34.031 29 -19.203 1 44.5 6 GLY B C 1
ATOM 1558 O O . GLY B 1 6 ? -33.219 28.844 -18.297 1 44.5 6 GLY B O 1
ATOM 1559 N N . SER B 1 7 ? -35.25 28.516 -19.078 1 49.62 7 SER B N 1
ATOM 1560 C CA . SER B 1 7 ? -35.656 27.812 -17.859 1 49.62 7 SER B CA 1
ATOM 1561 C C . SER B 1 7 ? -35.094 26.406 -17.828 1 49.62 7 SER B C 1
ATOM 1563 O O . SER B 1 7 ? -34.75 25.906 -16.75 1 49.62 7 SER B O 1
ATOM 1565 N N . GLU B 1 8 ? -34.969 25.781 -19.016 1 46.78 8 GLU B N 1
ATOM 1566 C CA . GLU B 1 8 ? -34.438 24.422 -18.984 1 46.78 8 GLU B CA 1
ATOM 1567 C C . GLU B 1 8 ? -32.938 24.422 -18.656 1 46.78 8 GLU B C 1
ATOM 1569 O O . GLU B 1 8 ? -32.469 23.531 -17.953 1 46.78 8 GLU B O 1
ATOM 1574 N N . VAL B 1 9 ? -32.219 25.438 -19.078 1 48.72 9 VAL B N 1
ATOM 1575 C CA . VAL B 1 9 ? -30.797 25.5 -18.734 1 48.72 9 VAL B CA 1
ATOM 1576 C C . VAL B 1 9 ? -30.641 25.812 -17.25 1 48.72 9 VAL B C 1
ATOM 1578 O O . VAL B 1 9 ? -29.766 25.25 -16.578 1 48.72 9 VAL B O 1
ATOM 1581 N N . PHE B 1 10 ? -31.547 26.578 -16.734 1 47.94 10 PHE B N 1
ATOM 1582 C CA . PHE B 1 10 ? -31.484 26.875 -15.312 1 47.94 10 PHE B CA 1
ATOM 1583 C C . PHE B 1 10 ? -31.828 25.656 -14.484 1 47.94 10 PHE B C 1
ATOM 1585 O O . PHE B 1 10 ? -31.156 25.344 -13.492 1 47.94 10 PHE B O 1
ATOM 1592 N N . ILE B 1 11 ? -32.75 24.844 -14.961 1 50.94 11 ILE B N 1
ATOM 1593 C CA . ILE B 1 11 ? -33.125 23.641 -14.219 1 50.94 11 ILE B CA 1
ATOM 1594 C C . ILE B 1 11 ? -32 22.609 -14.336 1 50.94 11 ILE B C 1
ATOM 1596 O O . ILE B 1 11 ? -31.641 21.953 -13.352 1 50.94 11 ILE B O 1
ATOM 1600 N N . ASN B 1 12 ? -31.359 22.516 -15.469 1 51.25 12 ASN B N 1
ATOM 1601 C CA . ASN B 1 12 ? -30.266 21.547 -15.609 1 51.25 12 ASN B CA 1
ATOM 1602 C C . ASN B 1 12 ? -29.047 21.969 -14.812 1 51.25 12 ASN B C 1
ATOM 1604 O O . ASN B 1 12 ? -28.344 21.125 -14.25 1 51.25 12 ASN B O 1
ATOM 1608 N N . ARG B 1 13 ? -28.906 23.281 -14.594 1 49.81 13 ARG B N 1
ATOM 1609 C CA . ARG B 1 13 ? -27.812 23.75 -13.766 1 49.81 13 ARG B CA 1
ATOM 1610 C C . ARG B 1 13 ? -28.141 23.594 -12.281 1 49.81 13 ARG B C 1
ATOM 1612 O O . ARG B 1 13 ? -27.266 23.234 -11.484 1 49.81 13 ARG B O 1
ATOM 1619 N N . MET B 1 14 ? -29.391 23.75 -11.984 1 49.16 14 MET B N 1
ATOM 1620 C CA . MET B 1 14 ? -29.766 23.547 -10.586 1 49.16 14 MET B CA 1
ATOM 1621 C C . MET B 1 14 ? -29.75 22.062 -10.242 1 49.16 14 MET B C 1
ATOM 1623 O O . MET B 1 14 ? -29.328 21.672 -9.141 1 49.16 14 MET B O 1
ATOM 1627 N N . VAL B 1 15 ? -30.219 21.172 -11.172 1 51.03 15 VAL B N 1
ATOM 1628 C CA . VAL B 1 15 ? -30.109 19.734 -10.93 1 51.03 15 VAL B CA 1
ATOM 1629 C C . VAL B 1 15 ? -28.641 19.344 -10.867 1 51.03 15 VAL B C 1
ATOM 1631 O O . VAL B 1 15 ? -28.234 18.562 -10.008 1 51.03 15 VAL B O 1
ATOM 1634 N N . ALA B 1 16 ? -27.828 19.938 -11.672 1 49.25 16 ALA B N 1
ATOM 1635 C CA . ALA B 1 16 ? -26.391 19.656 -11.594 1 49.25 16 ALA B CA 1
ATOM 1636 C C . ALA B 1 16 ? -25.781 20.234 -10.32 1 49.25 16 ALA B C 1
ATOM 1638 O O . ALA B 1 16 ? -24.953 19.578 -9.672 1 49.25 16 ALA B O 1
ATOM 1639 N N . ILE B 1 17 ? -26.172 21.375 -10.008 1 47.25 17 ILE B N 1
ATOM 1640 C CA . ILE B 1 17 ? -25.734 21.938 -8.734 1 47.25 17 ILE B CA 1
ATOM 1641 C C . ILE B 1 17 ? -26.328 21.125 -7.582 1 47.25 17 ILE B C 1
ATOM 1643 O O . ILE B 1 17 ? -25.641 20.812 -6.613 1 47.25 17 ILE B O 1
ATOM 1647 N N . ARG B 1 18 ? -27.562 20.75 -7.633 1 47.78 18 ARG B N 1
ATOM 1648 C CA . ARG B 1 18 ? -28.141 19.875 -6.613 1 47.78 18 ARG B CA 1
ATOM 1649 C C . ARG B 1 18 ? -27.469 18.516 -6.617 1 47.78 18 ARG B C 1
ATOM 1651 O O . ARG B 1 18 ? -27.219 17.938 -5.555 1 47.78 18 ARG B O 1
ATOM 1658 N N . ASN B 1 19 ? -27.219 17.922 -7.777 1 47.5 19 ASN B N 1
ATOM 1659 C CA . ASN B 1 19 ? -26.453 16.672 -7.828 1 47.5 19 ASN B CA 1
ATOM 1660 C C . ASN B 1 19 ? -25.031 16.859 -7.309 1 47.5 19 ASN B C 1
ATOM 1662 O O . ASN B 1 19 ? -24.5 15.984 -6.629 1 47.5 19 ASN B O 1
ATOM 1666 N N . ILE B 1 20 ? -24.391 17.969 -7.633 1 47.09 20 ILE B N 1
ATOM 1667 C CA . ILE B 1 20 ? -23.109 18.312 -7.039 1 47.09 20 ILE B CA 1
ATOM 1668 C C . ILE B 1 20 ? -23.297 18.688 -5.566 1 47.09 20 ILE B C 1
ATOM 1670 O O . ILE B 1 20 ? -22.516 18.266 -4.707 1 47.09 20 ILE B O 1
ATOM 1674 N N . MET B 1 21 ? -24.188 19.578 -5.309 1 45.94 21 MET B N 1
ATOM 1675 C CA . MET B 1 21 ? -24.516 19.906 -3.924 1 45.94 21 MET B CA 1
ATOM 1676 C C . MET B 1 21 ? -25.062 18.703 -3.186 1 45.94 21 MET B C 1
ATOM 1678 O O . MET B 1 21 ? -24.734 18.469 -2.018 1 45.94 21 MET B O 1
ATOM 1682 N N . ASP B 1 22 ? -26.031 17.984 -3.674 1 47.44 22 ASP B N 1
ATOM 1683 C CA . ASP B 1 22 ? -26.484 16.719 -3.105 1 47.44 22 ASP B CA 1
ATOM 1684 C C . ASP B 1 22 ? -25.328 15.711 -3.023 1 47.44 22 ASP B C 1
ATOM 1686 O O . ASP B 1 22 ? -25.25 14.93 -2.076 1 47.44 22 ASP B O 1
ATOM 1690 N N . SER B 1 23 ? -24.484 15.594 -3.961 1 47.22 23 SER B N 1
ATOM 1691 C CA . SER B 1 23 ? -23.25 14.812 -3.871 1 47.22 23 SER B CA 1
ATOM 1692 C C . SER B 1 23 ? -22.312 15.391 -2.818 1 47.22 23 SER B C 1
ATOM 1694 O O . SER B 1 23 ? -21.594 14.648 -2.135 1 47.22 23 SER B O 1
ATOM 1696 N N . GLN B 1 24 ? -22.078 16.656 -2.688 1 46.78 24 GLN B N 1
ATOM 1697 C CA . GLN B 1 24 ? -21.266 17.375 -1.705 1 46.78 24 GLN B CA 1
ATOM 1698 C C . GLN B 1 24 ? -21.906 17.312 -0.321 1 46.78 24 GLN B C 1
ATOM 1700 O O . GLN B 1 24 ? -21.203 17.203 0.688 1 46.78 24 GLN B O 1
ATOM 1705 N N . LYS B 1 25 ? -23.188 17.969 -0.147 1 46.72 25 LYS B N 1
ATOM 1706 C CA . LYS B 1 25 ? -23.875 18.125 1.133 1 46.72 25 LYS B CA 1
ATOM 1707 C C . LYS B 1 25 ? -23.906 16.828 1.914 1 46.72 25 LYS B C 1
ATOM 1709 O O . LYS B 1 25 ? -23.781 16.828 3.141 1 46.72 25 LYS B O 1
ATOM 1714 N N . ASP B 1 26 ? -24.422 15.836 1.264 1 49.66 26 ASP B N 1
ATOM 1715 C CA . ASP B 1 26 ? -24.781 14.641 2.023 1 49.66 26 ASP B CA 1
ATOM 1716 C C . ASP B 1 26 ? -23.562 13.797 2.348 1 49.66 26 ASP B C 1
ATOM 1718 O O . ASP B 1 26 ? -23.672 12.586 2.572 1 49.66 26 ASP B O 1
ATOM 1722 N N . LYS B 1 27 ? -22.406 14.359 2.049 1 64.44 27 LYS B N 1
ATOM 1723 C CA . LYS B 1 27 ? -21.328 13.398 2.25 1 64.44 27 LYS B CA 1
ATOM 1724 C C . LYS B 1 27 ? -20.969 13.273 3.729 1 64.44 27 LYS B C 1
ATOM 1726 O O . LYS B 1 27 ? -20.328 14.164 4.293 1 64.44 27 LYS B O 1
ATOM 1731 N N . ASP B 1 28 ? -21.75 12.68 4.41 1 85.81 28 ASP B N 1
ATOM 1732 C CA . ASP B 1 28 ? -21.438 12.367 5.805 1 85.81 28 ASP B CA 1
ATOM 1733 C C . ASP B 1 28 ? -20.062 11.734 5.941 1 85.81 28 ASP B C 1
ATOM 1735 O O . ASP B 1 28 ? -19.891 10.547 5.656 1 85.81 28 ASP B O 1
ATOM 1739 N N . VAL B 1 29 ? -19.062 12.664 6.074 1 94.19 29 VAL B N 1
ATOM 1740 C CA . VAL B 1 29 ? -17.688 12.203 6.285 1 94.19 29 VAL B CA 1
ATOM 1741 C C . VAL B 1 29 ? -17.469 11.922 7.77 1 94.19 29 VAL B C 1
ATOM 1743 O O . VAL B 1 29 ? -17.828 12.734 8.625 1 94.19 29 VAL B O 1
ATOM 1746 N N . THR B 1 30 ? -17.031 10.758 8.055 1 96.38 30 THR B N 1
ATOM 1747 C CA . THR B 1 30 ? -16.641 10.398 9.414 1 96.38 30 THR B CA 1
ATOM 1748 C C . THR B 1 30 ? -15.141 10.203 9.516 1 96.38 30 THR B C 1
ATOM 1750 O O . THR B 1 30 ? -14.484 9.82 8.539 1 96.38 30 THR B O 1
ATOM 1753 N N . ILE B 1 31 ? -14.562 10.539 10.625 1 97.69 31 ILE B N 1
ATOM 1754 C CA . ILE B 1 31 ? -13.133 10.367 10.852 1 97.69 31 ILE B CA 1
ATOM 1755 C C . ILE B 1 31 ? -12.906 9.258 11.883 1 97.69 31 ILE B C 1
ATOM 1757 O O . ILE B 1 31 ? -13.516 9.266 12.953 1 97.69 31 ILE B O 1
ATOM 1761 N N . ARG B 1 32 ? -12.078 8.312 11.594 1 97.69 32 ARG B N 1
ATOM 1762 C CA . ARG B 1 32 ? -11.734 7.203 12.469 1 97.69 32 ARG B CA 1
ATOM 1763 C C . ARG B 1 32 ? -10.234 6.949 12.469 1 97.69 32 ARG B C 1
ATOM 1765 O O . ARG B 1 32 ? -9.508 7.488 11.633 1 97.69 32 ARG B O 1
ATOM 1772 N N . THR B 1 33 ? -9.836 6.172 13.414 1 97.56 33 THR B N 1
ATOM 1773 C CA . THR B 1 33 ? -8.445 5.727 13.398 1 97.56 33 THR B CA 1
ATOM 1774 C C . THR B 1 33 ? -8.25 4.594 12.391 1 97.56 33 THR B C 1
ATOM 1776 O O . THR B 1 33 ? -9.227 3.977 11.953 1 97.56 33 THR B O 1
ATOM 1779 N N . GLN B 1 34 ? -7.055 4.391 11.992 1 94.75 34 GLN B N 1
ATOM 1780 C CA . GLN B 1 34 ? -6.719 3.465 10.922 1 94.75 34 GLN B CA 1
ATOM 1781 C C . GLN B 1 34 ? -7.051 2.027 11.312 1 94.75 34 GLN B C 1
ATOM 1783 O O . GLN B 1 34 ? -6.938 1.652 12.477 1 94.75 34 GLN B O 1
ATOM 1788 N N . LYS B 1 35 ? -7.418 1.184 10.398 1 92.5 35 LYS B N 1
ATOM 1789 C CA . LYS B 1 35 ? -7.59 -0.263 10.492 1 92.5 35 LYS B CA 1
ATOM 1790 C C . LYS B 1 35 ? -6.73 -0.988 9.461 1 92.5 35 LYS B C 1
ATOM 1792 O O . LYS B 1 35 ? -6.238 -0.373 8.516 1 92.5 35 LYS B O 1
ATOM 1797 N N . PRO B 1 36 ? -6.574 -2.312 9.664 1 89.88 36 PRO B N 1
ATOM 1798 C CA . PRO B 1 36 ? -5.812 -3.051 8.656 1 89.88 36 PRO B CA 1
ATOM 1799 C C . PRO B 1 36 ? -6.363 -2.867 7.242 1 89.88 36 PRO B C 1
ATOM 1801 O O . PRO B 1 36 ? -7.582 -2.889 7.047 1 89.88 36 PRO B O 1
ATOM 1804 N N . GLY B 1 37 ? -5.438 -2.68 6.312 1 93.31 37 GLY B N 1
ATOM 1805 C CA . GLY B 1 37 ? -5.82 -2.406 4.938 1 93.31 37 GLY B CA 1
ATOM 1806 C C . GLY B 1 37 ? -5.727 -0.937 4.574 1 93.31 37 GLY B C 1
ATOM 1807 O O . GLY B 1 37 ? -5.469 -0.593 3.418 1 93.31 37 GLY B O 1
ATOM 1808 N N . ASP B 1 38 ? -5.863 -0.069 5.523 1 96.25 38 ASP B N 1
ATOM 1809 C CA . ASP B 1 38 ? -5.863 1.368 5.27 1 96.25 38 ASP B CA 1
ATOM 1810 C C . ASP B 1 38 ? -4.496 1.838 4.773 1 96.25 38 ASP B C 1
ATOM 1812 O O . ASP B 1 38 ? -4.41 2.705 3.9 1 96.25 38 ASP B O 1
ATOM 1816 N N . ALA B 1 39 ? -3.436 1.275 5.344 1 96.56 39 ALA B N 1
ATOM 1817 C CA . ALA B 1 39 ? -2.094 1.681 4.938 1 96.56 39 ALA B CA 1
ATOM 1818 C C . ALA B 1 39 ? -1.872 1.432 3.447 1 96.56 39 ALA B C 1
ATOM 1820 O O . ALA B 1 39 ? -1.366 2.301 2.734 1 96.56 39 ALA B O 1
ATOM 1821 N N . GLY B 1 40 ? -2.268 0.291 2.994 1 96.44 40 GLY B N 1
ATOM 1822 C CA . GLY B 1 40 ? -2.176 0.001 1.572 1 96.44 40 GLY B CA 1
ATOM 1823 C C . GLY B 1 40 ? -2.984 0.955 0.714 1 96.44 40 GLY B C 1
ATOM 1824 O O . GLY B 1 40 ? -2.521 1.397 -0.339 1 96.44 40 GLY B O 1
ATOM 1825 N N . TYR B 1 41 ? -4.16 1.254 1.173 1 96.75 41 TYR B N 1
ATOM 1826 C CA . TYR B 1 41 ? -5.02 2.158 0.416 1 96.75 41 TYR B CA 1
ATOM 1827 C C . TYR B 1 41 ? -4.414 3.555 0.347 1 96.75 41 TYR B C 1
ATOM 1829 O O . TYR B 1 41 ? -4.414 4.188 -0.711 1 96.75 41 TYR B O 1
ATOM 1837 N N . ILE B 1 42 ? -3.936 3.984 1.464 1 97.88 42 ILE B N 1
ATOM 1838 C CA . ILE B 1 42 ? -3.334 5.312 1.514 1 97.88 42 ILE B CA 1
ATOM 1839 C C . ILE B 1 42 ? -2.111 5.359 0.601 1 97.88 42 ILE B C 1
ATOM 1841 O O . ILE B 1 42 ? -1.92 6.328 -0.141 1 97.88 42 ILE B O 1
ATOM 1845 N N . ALA B 1 43 ? -1.339 4.332 0.655 1 97.12 43 ALA B N 1
ATOM 1846 C CA . ALA B 1 43 ? -0.175 4.262 -0.224 1 97.12 43 ALA B CA 1
ATOM 1847 C C . ALA B 1 43 ? -0.593 4.297 -1.691 1 97.12 43 ALA B C 1
ATOM 1849 O O . ALA B 1 43 ? 0.007 5.012 -2.498 1 97.12 43 ALA B O 1
ATOM 1850 N N . TYR B 1 44 ? -1.607 3.559 -2.004 1 95.94 44 TYR B N 1
ATOM 1851 C CA . TYR B 1 44 ? -2.146 3.514 -3.359 1 95.94 44 TYR B CA 1
ATOM 1852 C C . TYR B 1 44 ? -2.551 4.906 -3.832 1 95.94 44 TYR B C 1
ATOM 1854 O O . TYR B 1 44 ? -2.109 5.359 -4.891 1 95.94 44 TYR B O 1
ATOM 1862 N N . ARG B 1 45 ? -3.297 5.582 -3.047 1 95.81 45 ARG B N 1
ATOM 1863 C CA . ARG B 1 45 ? -3.828 6.875 -3.461 1 95.81 45 ARG B CA 1
ATOM 1864 C C . ARG B 1 45 ? -2.727 7.93 -3.508 1 95.81 45 ARG B C 1
ATOM 1866 O O . ARG B 1 45 ? -2.752 8.82 -4.355 1 95.81 45 ARG B O 1
ATOM 1873 N N . HIS B 1 46 ? -1.761 7.863 -2.555 1 95.75 46 HIS B N 1
ATOM 1874 C CA . HIS B 1 46 ? -0.612 8.758 -2.631 1 95.75 46 HIS B CA 1
ATOM 1875 C C . HIS B 1 46 ? 0.101 8.625 -3.973 1 95.75 46 HIS B C 1
ATOM 1877 O O . HIS B 1 46 ? 0.409 9.633 -4.617 1 95.75 46 HIS B O 1
ATOM 1883 N N . CYS B 1 47 ? 0.281 7.414 -4.363 1 93.06 47 CYS B N 1
ATOM 1884 C CA . CYS B 1 47 ? 1.025 7.176 -5.598 1 93.06 47 CYS B CA 1
ATOM 1885 C C . CYS B 1 47 ? 0.236 7.648 -6.812 1 93.06 47 CYS B C 1
ATOM 1887 O O . CYS B 1 47 ? 0.775 8.344 -7.676 1 93.06 47 CYS B O 1
ATOM 1889 N N . VAL B 1 48 ? -1.005 7.367 -6.883 1 92.25 48 VAL B N 1
ATOM 1890 C CA . VAL B 1 48 ? -1.846 7.738 -8.016 1 92.25 48 VAL B CA 1
ATOM 1891 C C . VAL B 1 48 ? -1.929 9.258 -8.125 1 92.25 48 VAL B C 1
ATOM 1893 O O . VAL B 1 48 ? -1.711 9.828 -9.195 1 92.25 48 VAL B O 1
ATOM 1896 N N . LEU B 1 49 ? -2.166 9.914 -7.031 1 91.25 49 LEU B N 1
ATOM 1897 C CA . LEU B 1 49 ? -2.385 11.359 -7.051 1 91.25 49 LEU B CA 1
ATOM 1898 C C . LEU B 1 49 ? -1.073 12.102 -7.277 1 91.25 49 LEU B C 1
ATOM 1900 O O . LEU B 1 49 ? -1.038 13.102 -8.008 1 91.25 49 LEU B O 1
ATOM 1904 N N . TYR B 1 50 ? 0 11.633 -6.652 1 89.75 50 TYR B N 1
ATOM 1905 C CA . TYR B 1 50 ? 1.274 12.328 -6.773 1 89.75 50 TYR B CA 1
ATOM 1906 C C . TYR B 1 50 ? 1.875 12.141 -8.156 1 89.75 50 TYR B C 1
ATOM 1908 O O . TYR B 1 50 ? 2.584 13.016 -8.664 1 89.75 50 TYR B O 1
ATOM 1916 N N . GLU B 1 51 ? 1.592 10.977 -8.75 1 87.94 51 GLU B N 1
ATOM 1917 C CA . GLU B 1 51 ? 1.983 10.828 -10.148 1 87.94 51 GLU B CA 1
ATOM 1918 C C . GLU B 1 51 ? 1.199 11.773 -11.047 1 87.94 51 GLU B C 1
ATOM 1920 O O . GLU B 1 51 ? 1.779 12.453 -11.898 1 87.94 51 GLU B O 1
ATOM 1925 N N . LYS B 1 52 ? -0.029 11.836 -10.859 1 87.06 52 LYS B N 1
ATOM 1926 C CA . LYS B 1 52 ? -0.907 12.656 -11.688 1 87.06 52 LYS B CA 1
ATOM 1927 C C . LYS B 1 52 ? -0.605 14.141 -11.5 1 87.06 52 LYS B C 1
ATOM 1929 O O . LYS B 1 52 ? -0.557 14.891 -12.477 1 87.06 52 LYS B O 1
ATOM 1934 N N . GLU B 1 53 ? -0.369 14.516 -10.289 1 85.5 53 GLU B N 1
ATOM 1935 C CA . GLU B 1 53 ? -0.291 15.938 -9.977 1 85.5 53 GLU B CA 1
ATOM 1936 C C . GLU B 1 53 ? 1.15 16.438 -10.031 1 85.5 53 GLU B C 1
ATOM 1938 O O . GLU B 1 53 ? 1.397 17.609 -10.359 1 85.5 53 GLU B O 1
ATOM 1943 N N . TYR B 1 54 ? 2.109 15.484 -9.758 1 84.19 54 TYR B N 1
ATOM 1944 C CA . TYR B 1 54 ? 3.48 15.961 -9.617 1 84.19 54 TYR B CA 1
ATOM 1945 C C . TYR B 1 54 ? 4.438 15.117 -10.453 1 84.19 54 TYR B C 1
ATOM 1947 O O . TYR B 1 54 ? 5.633 15.414 -10.523 1 84.19 54 TYR B O 1
ATOM 1955 N N . GLY B 1 55 ? 3.951 14.055 -11.008 1 82.88 55 GLY B N 1
ATOM 1956 C CA . GLY B 1 55 ? 4.766 13.234 -11.898 1 82.88 55 GLY B CA 1
ATOM 1957 C C . GLY B 1 55 ? 5.777 12.375 -11.156 1 82.88 55 GLY B C 1
ATOM 1958 O O . GLY B 1 55 ? 6.852 12.086 -11.688 1 82.88 55 GLY B O 1
ATOM 1959 N N . LEU B 1 56 ? 5.301 12.039 -9.953 1 82.31 56 LEU B N 1
ATOM 1960 C CA . LEU B 1 56 ? 6.234 11.211 -9.195 1 82.31 56 LEU B CA 1
ATOM 1961 C C . LEU B 1 56 ? 6.07 9.734 -9.555 1 82.31 56 LEU B C 1
ATOM 1963 O O . LEU B 1 56 ? 4.957 9.281 -9.828 1 82.31 56 LEU B O 1
ATOM 1967 N N . GLY B 1 57 ? 6.996 8.938 -9.758 1 75.5 57 GLY B N 1
ATOM 1968 C CA . GLY B 1 57 ? 6.984 7.578 -10.281 1 75.5 57 GLY B CA 1
ATOM 1969 C C . GLY B 1 57 ? 7.176 6.527 -9.203 1 75.5 57 GLY B C 1
ATOM 1970 O O . GLY B 1 57 ? 6.758 6.715 -8.062 1 75.5 57 GLY B O 1
ATOM 1971 N N . GLY B 1 58 ? 7.707 5.434 -9.586 1 77.62 58 GLY B N 1
ATOM 1972 C CA . GLY B 1 58 ? 7.836 4.215 -8.805 1 77.62 58 GLY B CA 1
ATOM 1973 C C . GLY B 1 58 ? 8.695 4.387 -7.57 1 77.62 58 GLY B C 1
ATOM 1974 O O . GLY B 1 58 ? 8.43 3.775 -6.531 1 77.62 58 GLY B O 1
ATOM 1975 N N . THR B 1 59 ? 9.633 5.234 -7.672 1 84.69 59 THR B N 1
ATOM 1976 C CA . THR B 1 59 ? 10.5 5.438 -6.516 1 84.69 59 THR B CA 1
ATOM 1977 C C . THR B 1 59 ? 9.727 6.082 -5.367 1 84.69 59 THR B C 1
ATOM 1979 O O . THR B 1 59 ? 9.977 5.777 -4.199 1 84.69 59 THR B O 1
ATOM 1982 N N . PHE B 1 60 ? 8.797 6.855 -5.727 1 90.19 60 PHE B N 1
ATOM 1983 C CA . PHE B 1 60 ? 7.938 7.457 -4.715 1 90.19 60 PHE B CA 1
ATOM 1984 C C . PHE B 1 60 ? 7.055 6.402 -4.059 1 90.19 60 PHE B C 1
ATOM 1986 O O . PHE B 1 60 ? 6.836 6.441 -2.846 1 90.19 60 PHE B O 1
ATOM 1993 N N . GLU B 1 61 ? 6.594 5.516 -4.805 1 92.44 61 GLU B N 1
ATOM 1994 C CA . GLU B 1 61 ? 5.793 4.434 -4.242 1 92.44 61 GLU B CA 1
ATOM 1995 C C . GLU B 1 61 ? 6.586 3.633 -3.217 1 92.44 61 GLU B C 1
ATOM 1997 O O . GLU B 1 61 ? 6.062 3.271 -2.162 1 92.44 61 GLU B O 1
ATOM 2002 N N . HIS B 1 62 ? 7.828 3.342 -3.539 1 93.75 62 HIS B N 1
ATOM 2003 C CA . HIS B 1 62 ? 8.688 2.658 -2.58 1 93.75 62 HIS B CA 1
ATOM 2004 C C . HIS B 1 62 ? 8.773 3.43 -1.268 1 93.75 62 HIS B C 1
ATOM 2006 O O . HIS B 1 62 ? 8.664 2.842 -0.189 1 93.75 62 HIS B O 1
ATOM 2012 N N . TYR B 1 63 ? 9 4.695 -1.46 1 93.88 63 TYR B N 1
ATOM 2013 C CA . TYR B 1 63 ? 9.148 5.555 -0.29 1 93.88 63 TYR B CA 1
ATOM 2014 C C . TYR B 1 63 ? 7.918 5.461 0.608 1 93.88 63 TYR B C 1
ATOM 2016 O O . TYR B 1 63 ? 8.039 5.297 1.825 1 93.88 63 TYR B O 1
ATOM 2024 N N . VAL B 1 64 ? 6.742 5.508 0.053 1 96.06 64 VAL B N 1
ATOM 2025 C CA . VAL B 1 64 ? 5.496 5.5 0.814 1 96.06 64 VAL B CA 1
ATOM 2026 C C . VAL B 1 64 ? 5.27 4.117 1.42 1 96.06 64 VAL B C 1
ATOM 2028 O O . VAL B 1 64 ? 4.992 3.992 2.615 1 96.06 64 VAL B O 1
ATOM 2031 N N . LEU B 1 65 ? 5.426 3.078 0.658 1 96.75 65 LEU B N 1
ATOM 2032 C CA . LEU B 1 65 ? 5.23 1.715 1.139 1 96.75 65 LEU B CA 1
ATOM 2033 C C . LEU B 1 65 ? 6.184 1.405 2.289 1 96.75 65 LEU B C 1
ATOM 2035 O O . LEU B 1 65 ? 5.77 0.842 3.307 1 96.75 65 LEU B O 1
ATOM 2039 N N . ASP B 1 66 ? 7.406 1.763 2.088 1 96.62 66 ASP B N 1
ATOM 2040 C CA . ASP B 1 66 ? 8.438 1.498 3.092 1 96.62 66 ASP B CA 1
ATOM 2041 C C . ASP B 1 66 ? 8.125 2.225 4.398 1 96.62 66 ASP B C 1
ATOM 2043 O O . ASP B 1 66 ? 8.352 1.685 5.484 1 96.62 66 ASP B O 1
ATOM 2047 N N . SER B 1 67 ? 7.66 3.406 4.223 1 97 67 SER B N 1
ATOM 2048 C CA . SER B 1 67 ? 7.348 4.184 5.418 1 97 67 SER B CA 1
ATOM 2049 C C . SER B 1 67 ? 6.215 3.545 6.215 1 97 67 SER B C 1
ATOM 2051 O O . SER B 1 67 ? 6.262 3.5 7.445 1 97 67 SER B O 1
ATOM 2053 N N . PHE B 1 68 ? 5.188 3.01 5.582 1 97.31 68 PHE B N 1
ATOM 2054 C CA . PHE B 1 68 ? 4.098 2.33 6.266 1 97.31 68 PHE B CA 1
ATOM 2055 C C . PHE B 1 68 ? 4.57 1.013 6.871 1 97.31 68 PHE B C 1
ATOM 2057 O O . PHE B 1 68 ? 4.184 0.661 7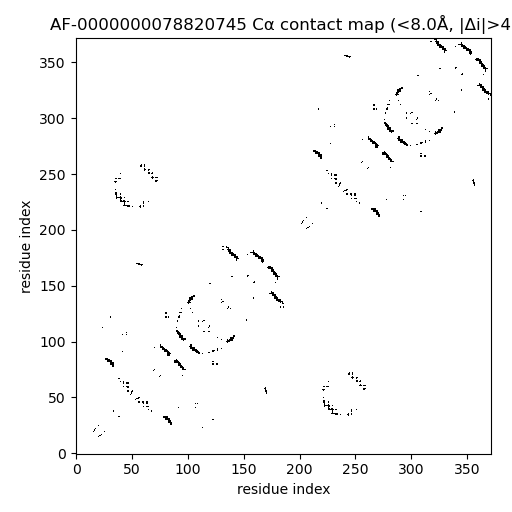.988 1 97.31 68 PHE B O 1
ATOM 2064 N N . ALA B 1 69 ? 5.391 0.31 6.105 1 96.12 69 ALA B N 1
ATOM 2065 C CA . ALA B 1 69 ? 5.926 -0.945 6.629 1 96.12 69 ALA B CA 1
ATOM 2066 C C . ALA B 1 69 ? 6.699 -0.714 7.922 1 96.12 69 ALA B C 1
ATOM 2068 O O . ALA B 1 69 ? 6.508 -1.433 8.906 1 96.12 69 ALA B O 1
ATOM 2069 N N . LYS B 1 70 ? 7.508 0.272 7.914 1 96.19 70 LYS B N 1
ATOM 2070 C CA . LYS B 1 70 ? 8.312 0.601 9.094 1 96.19 70 LYS B CA 1
ATOM 2071 C C . LYS B 1 70 ? 7.422 1.044 10.25 1 96.19 70 LYS B C 1
ATOM 2073 O O . LYS B 1 70 ? 7.676 0.688 11.406 1 96.19 70 LYS B O 1
ATOM 2078 N N . TYR B 1 71 ? 6.414 1.792 9.945 1 96.56 71 TYR B N 1
ATOM 2079 C CA . TYR B 1 71 ? 5.504 2.268 10.984 1 96.56 71 TYR B CA 1
ATOM 2080 C C . TYR B 1 71 ? 4.805 1.101 11.672 1 96.56 71 TYR B C 1
ATOM 2082 O O . TYR B 1 71 ? 4.73 1.053 12.898 1 96.56 71 TYR B O 1
ATOM 2090 N N . ILE B 1 72 ? 4.316 0.19 10.914 1 93.12 72 ILE B N 1
ATOM 2091 C CA . ILE B 1 72 ? 3.58 -0.951 11.438 1 93.12 72 ILE B CA 1
ATOM 2092 C C . ILE B 1 72 ? 4.527 -1.86 12.219 1 93.12 72 ILE B C 1
ATOM 2094 O O . ILE B 1 72 ? 4.148 -2.416 13.258 1 93.12 72 ILE B O 1
ATOM 2098 N N . GLU B 1 73 ? 5.715 -1.945 11.758 1 92.12 73 GLU B N 1
ATOM 2099 C CA . GLU B 1 73 ? 6.695 -2.83 12.383 1 92.12 73 GLU B CA 1
ATOM 2100 C C . GLU B 1 73 ? 7.168 -2.275 13.727 1 92.12 73 GLU B C 1
ATOM 2102 O O . GLU B 1 73 ? 7.219 -3.002 14.719 1 92.12 73 GLU B O 1
ATOM 2107 N N . HIS B 1 74 ? 7.508 -0.991 13.742 1 93.94 74 HIS B N 1
ATOM 2108 C CA . HIS B 1 74 ? 8.188 -0.42 14.898 1 93.94 74 HIS B CA 1
ATOM 2109 C C . HIS B 1 74 ? 7.188 0.164 15.891 1 93.94 74 HIS B C 1
ATOM 2111 O O . HIS B 1 74 ? 7.523 0.395 17.062 1 93.94 74 HIS B O 1
ATOM 2117 N N . ARG B 1 75 ? 6.07 0.488 15.477 1 91.62 75 ARG B N 1
ATOM 2118 C CA . ARG B 1 75 ? 4.957 0.959 16.297 1 91.62 75 ARG B CA 1
ATOM 2119 C C . ARG B 1 75 ? 5.379 2.139 17.156 1 91.62 75 ARG B C 1
ATOM 2121 O O . ARG B 1 75 ? 5.172 2.125 18.375 1 91.62 75 ARG B O 1
ATOM 2128 N N . PRO B 1 76 ? 6.031 3.094 16.562 1 93.88 76 PRO B N 1
ATOM 2129 C CA . PRO B 1 76 ? 6.289 4.305 17.344 1 93.88 76 PRO B CA 1
ATOM 2130 C C . PRO B 1 76 ? 5.008 4.953 17.859 1 93.88 76 PRO B C 1
ATOM 2132 O O . PRO B 1 76 ? 3.916 4.656 17.375 1 93.88 76 PRO B O 1
ATOM 2135 N N . ALA B 1 77 ? 5.242 5.777 18.891 1 96.06 77 ALA B N 1
ATOM 2136 C CA . ALA B 1 77 ? 4.074 6.57 19.281 1 96.06 77 ALA B CA 1
ATOM 2137 C C . ALA B 1 77 ? 3.518 7.336 18.078 1 96.06 77 ALA B C 1
ATOM 2139 O O . ALA B 1 77 ? 4.277 7.863 17.266 1 96.06 77 ALA B O 1
ATOM 2140 N N . GLY B 1 78 ? 2.252 7.285 17.875 1 97.19 78 GLY B N 1
ATOM 2141 C CA . GLY B 1 78 ? 1.614 7.918 16.734 1 97.19 78 GLY B CA 1
ATOM 2142 C C . GLY B 1 78 ? 0.205 7.414 16.484 1 97.19 78 GLY B C 1
ATOM 2143 O O . GLY B 1 78 ? -0.284 6.539 17.203 1 97.19 78 GLY B O 1
ATOM 2144 N N . GLU B 1 79 ? -0.396 8.031 15.547 1 97.88 79 GLU B N 1
ATOM 2145 C CA . GLU B 1 79 ? -1.757 7.676 15.156 1 97.88 79 GLU B CA 1
ATOM 2146 C C . GLU B 1 79 ? -2.043 8.102 13.719 1 97.88 79 GLU B C 1
ATOM 2148 O O . GLU B 1 79 ? -1.479 9.086 13.234 1 97.88 79 GLU B O 1
ATOM 2153 N N . ILE B 1 80 ? -2.818 7.262 13.062 1 98.44 80 ILE B N 1
ATOM 2154 C CA . ILE B 1 80 ? -3.285 7.594 11.719 1 98.44 80 ILE B CA 1
ATOM 2155 C C . ILE B 1 80 ? -4.805 7.758 11.727 1 98.44 80 ILE B C 1
ATOM 2157 O O . ILE B 1 80 ? -5.523 6.895 12.234 1 98.44 80 ILE B O 1
ATOM 2161 N N . TRP B 1 81 ? -5.258 8.867 11.25 1 98.69 81 TRP B N 1
ATOM 2162 C CA . TRP B 1 81 ? -6.688 9.109 11.094 1 98.69 81 TRP B CA 1
ATOM 2163 C C . TRP B 1 81 ? -7.094 9.047 9.625 1 98.69 81 TRP B C 1
ATOM 2165 O O . TRP B 1 81 ? -6.359 9.508 8.75 1 98.69 81 TRP B O 1
ATOM 2175 N N . VAL B 1 82 ? -8.227 8.469 9.398 1 98.38 82 VAL B N 1
ATOM 2176 C CA . VAL B 1 82 ? -8.781 8.312 8.055 1 98.38 82 VAL B CA 1
ATOM 2177 C C . VAL B 1 82 ? -10.18 8.938 8 1 98.38 82 VAL B C 1
ATOM 2179 O O . VAL B 1 82 ? -10.984 8.734 8.906 1 98.38 82 VAL B O 1
ATOM 2182 N N . ALA B 1 83 ? -10.383 9.781 7.039 1 98 83 ALA B N 1
ATOM 2183 C CA . ALA B 1 83 ? -11.719 10.281 6.738 1 98 83 ALA B CA 1
ATOM 2184 C C . ALA B 1 83 ? -12.438 9.375 5.75 1 98 83 ALA B C 1
ATOM 2186 O O . ALA B 1 83 ? -11.883 9.008 4.711 1 98 83 ALA B O 1
ATOM 2187 N N . GLU B 1 84 ? -13.641 9.016 6.062 1 96.44 84 GLU B N 1
ATOM 2188 C CA . GLU B 1 84 ? -14.398 8.062 5.258 1 96.44 84 GLU B CA 1
ATOM 2189 C C . GLU B 1 84 ? -15.75 8.641 4.844 1 96.44 84 GLU B C 1
ATOM 2191 O O . GLU B 1 84 ? -16.438 9.281 5.648 1 96.44 84 GLU B O 1
ATOM 2196 N N . CYS B 1 85 ? -16.141 8.484 3.613 1 94.75 85 CYS B N 1
ATOM 2197 C CA . CYS B 1 85 ? -17.438 8.836 3.066 1 94.75 85 CYS B CA 1
ATOM 2198 C C . CYS B 1 85 ? -18.047 7.656 2.307 1 94.75 85 CYS B C 1
ATOM 2200 O O . CYS B 1 85 ? -17.469 7.199 1.313 1 94.75 85 CYS B O 1
ATOM 2202 N N . ASN B 1 86 ? -19.141 7.168 2.754 1 90.44 86 ASN B N 1
ATOM 2203 C CA . ASN B 1 86 ? -19.828 6.051 2.113 1 90.44 86 ASN B CA 1
ATOM 2204 C C . ASN B 1 86 ? -18.906 4.84 1.962 1 90.44 86 ASN B C 1
ATOM 2206 O O . ASN B 1 86 ? -18.828 4.254 0.882 1 90.44 86 ASN B O 1
ATOM 2210 N N . GLY B 1 87 ? -18.125 4.633 2.98 1 88.38 87 GLY B N 1
ATOM 2211 C CA . GLY B 1 87 ? -17.297 3.441 3.027 1 88.38 87 GLY B CA 1
ATOM 2212 C C . GLY B 1 87 ? -15.992 3.598 2.283 1 88.38 87 GLY B C 1
ATOM 2213 O O . GLY B 1 87 ? -15.188 2.662 2.223 1 88.38 87 GLY B O 1
ATOM 2214 N N . GLN B 1 88 ? -15.758 4.797 1.752 1 91.44 88 GLN B N 1
ATOM 2215 C CA . GLN B 1 88 ? -14.523 5.055 1.01 1 91.44 88 GLN B CA 1
ATOM 2216 C C . GLN B 1 88 ? -13.641 6.055 1.746 1 91.44 88 GLN B C 1
ATOM 2218 O O . GLN B 1 88 ? -14.133 7.059 2.268 1 91.44 88 GLN B O 1
ATOM 2223 N N . ILE B 1 89 ? -12.414 5.715 1.767 1 96.06 89 ILE B N 1
ATOM 2224 C CA . ILE B 1 89 ? -11.461 6.648 2.359 1 96.06 89 ILE B CA 1
ATOM 2225 C C . ILE B 1 89 ? -11.297 7.863 1.446 1 96.06 89 ILE B C 1
ATOM 2227 O O . ILE B 1 89 ? -11.008 7.715 0.256 1 96.06 89 ILE B O 1
ATOM 2231 N N . VAL B 1 90 ? -11.469 9.062 1.978 1 97.31 90 VAL B N 1
ATOM 2232 C CA . VAL B 1 90 ? -11.414 10.266 1.153 1 97.31 90 VAL B CA 1
ATOM 2233 C C . VAL B 1 90 ? -10.312 11.195 1.668 1 97.31 90 VAL B C 1
ATOM 2235 O O . VAL B 1 90 ? -10.07 12.258 1.091 1 97.31 90 VAL B O 1
ATOM 2238 N N . GLY B 1 91 ? -9.625 10.805 2.705 1 97.81 91 GLY B N 1
ATOM 2239 C CA . GLY B 1 91 ? -8.5 11.547 3.252 1 97.81 91 GLY B CA 1
ATOM 2240 C C . GLY B 1 91 ? -7.812 10.836 4.398 1 97.81 91 GLY B C 1
ATOM 2241 O O . GLY B 1 91 ? -8.359 9.898 4.973 1 97.81 91 GLY B O 1
ATOM 2242 N N . SER B 1 92 ? -6.598 11.266 4.684 1 98.62 92 SER B N 1
ATOM 2243 C CA . SER B 1 92 ? -5.832 10.68 5.777 1 98.62 92 SER B CA 1
ATOM 2244 C C . SER B 1 92 ? -4.801 11.656 6.324 1 98.62 92 SER B C 1
ATOM 2246 O O . SER B 1 92 ? -4.473 12.648 5.668 1 98.62 92 SER B O 1
ATOM 2248 N N . ILE B 1 93 ? -4.375 11.445 7.484 1 98.56 93 ILE B N 1
ATOM 2249 C CA . ILE B 1 93 ? -3.271 12.172 8.109 1 98.56 93 ILE B CA 1
ATOM 2250 C C . ILE B 1 93 ? -2.645 11.305 9.203 1 98.56 93 ILE B C 1
ATOM 2252 O O . ILE B 1 93 ? -3.34 10.539 9.867 1 98.56 93 ILE B O 1
ATOM 2256 N N . GLY B 1 94 ? -1.345 11.391 9.352 1 98.69 94 GLY B N 1
ATOM 2257 C CA . GLY B 1 94 ? -0.673 10.602 10.375 1 98.69 94 GLY B CA 1
ATOM 2258 C C . GLY B 1 94 ? 0.343 11.398 11.172 1 98.69 94 GLY B C 1
ATOM 2259 O O . GLY B 1 94 ? 0.908 12.375 10.672 1 98.69 94 GLY B O 1
ATOM 2260 N N . ILE B 1 95 ? 0.514 11.039 12.375 1 98.69 95 ILE B N 1
ATOM 2261 C CA . ILE B 1 95 ? 1.579 11.523 13.25 1 98.69 95 ILE B CA 1
ATOM 2262 C C . ILE B 1 95 ? 2.477 10.359 13.656 1 98.69 95 ILE B C 1
ATOM 2264 O O . ILE B 1 95 ? 1.986 9.305 14.062 1 98.69 95 ILE B O 1
ATOM 2268 N N . VAL B 1 96 ? 3.725 10.562 13.5 1 98.56 96 VAL B N 1
ATOM 2269 C CA . VAL B 1 96 ? 4.707 9.555 13.875 1 98.56 96 VAL B CA 1
ATOM 2270 C C . VAL B 1 96 ? 5.793 10.188 14.742 1 98.56 96 VAL B C 1
ATOM 2272 O O . VAL B 1 96 ? 6.438 11.156 14.336 1 98.56 96 VAL B O 1
ATOM 2275 N N . SER B 1 97 ? 6.016 9.633 15.891 1 98.38 97 SER B N 1
ATOM 2276 C CA . SER B 1 97 ? 7.086 10.133 16.75 1 98.38 97 SER B CA 1
ATOM 2277 C C . SER B 1 97 ? 8.453 9.805 16.172 1 98.38 97 SER B C 1
ATOM 2279 O O . SER B 1 97 ? 8.703 8.672 15.742 1 98.38 97 SER B O 1
ATOM 2281 N N . THR B 1 98 ? 9.289 10.797 16.141 1 97.5 98 THR B N 1
ATOM 2282 C CA . THR B 1 98 ? 10.656 10.562 15.695 1 97.5 98 THR B CA 1
ATOM 2283 C C . THR B 1 98 ? 11.602 10.484 16.891 1 97.5 98 THR B C 1
ATOM 2285 O O . THR B 1 98 ? 12.68 9.891 16.797 1 97.5 98 THR B O 1
ATOM 2288 N N . ASP B 1 99 ? 11.266 11.078 17.938 1 95.5 99 ASP B N 1
ATOM 2289 C CA . ASP B 1 99 ? 11.914 10.969 19.234 1 95.5 99 ASP B CA 1
ATOM 2290 C C . ASP B 1 99 ? 10.953 11.312 20.359 1 95.5 99 ASP B C 1
ATOM 2292 O O . ASP B 1 99 ? 9.742 11.398 20.156 1 95.5 99 ASP B O 1
ATOM 2296 N N . LYS B 1 100 ? 11.422 11.5 21.562 1 94.25 100 LYS B N 1
ATOM 2297 C CA . LYS B 1 100 ? 10.578 11.656 22.75 1 94.25 100 LYS B CA 1
ATOM 2298 C C . LYS B 1 100 ? 9.75 12.93 22.672 1 94.25 100 LYS B C 1
ATOM 2300 O O . LYS B 1 100 ? 8.641 12.992 23.219 1 94.25 100 LYS B O 1
ATOM 2305 N N . SER B 1 101 ? 10.219 13.945 22 1 96.62 101 SER B N 1
ATOM 2306 C CA . SER B 1 101 ? 9.555 15.234 22.078 1 96.62 101 SER B CA 1
ATOM 2307 C C . SER B 1 101 ? 9.148 15.734 20.688 1 96.62 101 SER B C 1
ATOM 2309 O O . SER B 1 101 ? 8.547 16.812 20.562 1 96.62 101 SER B O 1
ATOM 2311 N N . THR B 1 102 ? 9.492 14.953 19.656 1 98 102 THR B N 1
ATOM 2312 C CA . THR B 1 102 ? 9.281 15.422 18.297 1 98 102 THR B CA 1
ATOM 2313 C C . THR B 1 102 ? 8.445 14.422 17.5 1 98 102 THR B C 1
ATOM 2315 O O . THR B 1 102 ? 8.648 13.211 17.609 1 98 102 THR B O 1
ATOM 2318 N N . ALA B 1 103 ? 7.484 14.938 16.766 1 98.38 103 ALA B N 1
ATOM 2319 C CA . ALA B 1 103 ? 6.652 14.109 15.891 1 98.38 103 ALA B CA 1
ATOM 2320 C C . ALA B 1 103 ? 6.656 14.641 14.461 1 98.38 103 ALA B C 1
ATOM 2322 O O . ALA B 1 103 ? 6.895 15.828 14.234 1 98.38 103 ALA B O 1
ATOM 2323 N N . GLN B 1 104 ? 6.445 13.758 13.617 1 98.69 104 GLN B N 1
ATOM 2324 C CA . GLN B 1 104 ? 6.332 14.109 12.203 1 98.69 104 GLN B CA 1
ATOM 2325 C C . GLN B 1 104 ? 4.91 13.898 11.695 1 98.69 104 GLN B C 1
ATOM 2327 O O . GLN B 1 104 ? 4.289 12.875 11.977 1 98.69 104 GLN B O 1
ATOM 2332 N N . LEU B 1 105 ? 4.395 14.93 11.102 1 98.25 105 LEU B N 1
ATOM 2333 C CA . LEU B 1 105 ? 3.133 14.805 10.383 1 98.25 105 LEU B CA 1
ATOM 2334 C C . LEU B 1 105 ? 3.346 14.156 9.023 1 98.25 105 LEU B C 1
ATOM 2336 O O . LEU B 1 105 ? 4.164 14.617 8.227 1 98.25 105 LEU B O 1
ATOM 2340 N N . ARG B 1 106 ? 2.609 13.055 8.766 1 97.81 106 ARG B N 1
ATOM 2341 C CA . ARG B 1 106 ? 2.824 12.258 7.559 1 97.81 106 ARG B CA 1
ATOM 2342 C C . ARG B 1 106 ? 1.496 11.859 6.926 1 97.81 106 ARG B C 1
ATOM 2344 O O . ARG B 1 106 ? 0.45 11.906 7.574 1 97.81 106 ARG B O 1
ATOM 2351 N N . TRP B 1 107 ? 1.572 11.445 5.672 1 97.5 107 TRP B N 1
ATOM 2352 C CA . TRP B 1 107 ? 0.524 10.758 4.926 1 97.5 107 TRP B CA 1
ATOM 2353 C C . TRP B 1 107 ? -0.749 11.594 4.875 1 97.5 107 TRP B C 1
ATOM 2355 O O . TRP B 1 107 ? -1.849 11.078 5.09 1 97.5 107 TRP B O 1
ATOM 2365 N N . PHE B 1 108 ? -0.542 12.891 4.777 1 96.62 108 PHE B N 1
ATOM 2366 C CA . PHE B 1 108 ? -1.665 13.805 4.656 1 96.62 108 PHE B CA 1
ATOM 2367 C C . PHE B 1 108 ? -2.152 13.883 3.215 1 96.62 108 PHE B C 1
ATOM 2369 O O . PHE B 1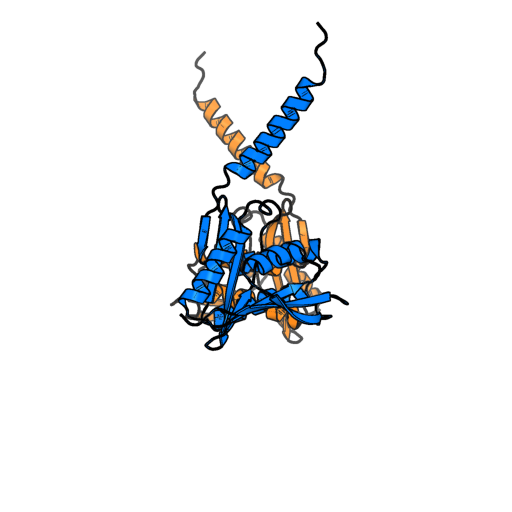 108 ? -1.42 14.32 2.326 1 96.62 108 PHE B O 1
ATOM 2376 N N . LEU B 1 109 ? -3.336 13.438 2.969 1 95.88 109 LEU B N 1
ATOM 2377 C CA . LEU B 1 109 ? -3.92 13.398 1.632 1 95.88 109 LEU B CA 1
ATOM 2378 C C . LEU B 1 109 ? -5.434 13.594 1.693 1 95.88 109 LEU B C 1
ATOM 2380 O O . LEU B 1 109 ? -6.102 13.016 2.551 1 95.88 109 LEU B O 1
ATOM 2384 N N . ILE B 1 110 ? -5.934 14.445 0.861 1 95.06 110 ILE B N 1
ATOM 2385 C CA . ILE B 1 110 ? -7.367 14.617 0.652 1 95.06 110 ILE B CA 1
ATOM 2386 C C . ILE B 1 110 ? -7.707 14.383 -0.818 1 95.06 110 ILE B C 1
ATOM 2388 O O . ILE B 1 110 ? -7.07 14.953 -1.708 1 95.06 110 ILE B O 1
ATOM 2392 N N . GLU B 1 111 ? -8.672 13.492 -1.059 1 95.25 111 GLU B N 1
ATOM 2393 C CA . GLU B 1 111 ? -9.117 13.289 -2.434 1 95.25 111 GLU B CA 1
ATOM 2394 C C . GLU B 1 111 ? -9.562 14.609 -3.068 1 95.25 111 GLU B C 1
ATOM 2396 O O . GLU B 1 111 ? -10.203 15.43 -2.412 1 95.25 111 GLU B O 1
ATOM 2401 N N . PRO B 1 112 ? -9.297 14.766 -4.336 1 93.12 112 PRO B N 1
ATOM 2402 C CA . PRO B 1 112 ? -9.57 16.031 -5.016 1 93.12 112 PRO B CA 1
ATOM 2403 C C . PRO B 1 112 ? -11.023 16.484 -4.852 1 93.12 112 PRO B C 1
ATOM 2405 O O . PRO B 1 112 ? -11.281 17.672 -4.605 1 93.12 112 PRO B O 1
ATOM 2408 N N . GLU B 1 113 ? -11.945 15.602 -4.918 1 92.25 113 GLU B N 1
ATOM 2409 C CA . GLU B 1 113 ? -13.375 15.914 -4.871 1 92.25 113 GLU B CA 1
ATOM 2410 C C . GLU B 1 113 ? -13.789 16.391 -3.482 1 92.25 113 GLU B C 1
ATOM 2412 O O . GLU B 1 113 ? -14.875 16.953 -3.309 1 92.25 113 GLU B O 1
ATOM 2417 N N . PHE B 1 114 ? -12.922 16.25 -2.51 1 93.5 114 PHE B N 1
ATOM 2418 C CA . PHE B 1 114 ? -13.273 16.578 -1.136 1 93.5 114 PHE B CA 1
ATOM 2419 C C . PHE B 1 114 ? -12.406 17.734 -0.626 1 93.5 114 PHE B C 1
ATOM 2421 O O . PHE B 1 114 ? -12.367 18 0.577 1 93.5 114 PHE B O 1
ATOM 2428 N N . ARG B 1 115 ? -11.734 18.344 -1.509 1 90.75 115 ARG B N 1
ATOM 2429 C CA . ARG B 1 115 ? -10.906 19.484 -1.14 1 90.75 115 ARG B CA 1
ATOM 2430 C C . ARG B 1 115 ? -11.727 20.766 -1.128 1 90.75 115 ARG B C 1
ATOM 2432 O O . ARG B 1 115 ? -12.758 20.859 -1.797 1 90.75 115 ARG B O 1
ATOM 2439 N N . GLY B 1 116 ? -11.312 21.703 -0.23 1 88.62 116 GLY B N 1
ATOM 2440 C CA . GLY B 1 116 ? -11.953 23.016 -0.208 1 88.62 116 GLY B CA 1
ATOM 2441 C C . GLY B 1 116 ? -13.227 23.031 0.617 1 88.62 116 GLY B C 1
ATOM 2442 O O . GLY B 1 116 ? -13.945 24.031 0.63 1 88.62 116 GLY B O 1
ATOM 2443 N N . ILE B 1 117 ? -13.461 21.938 1.362 1 89.94 117 ILE B N 1
ATOM 2444 C CA . ILE B 1 117 ? -14.711 21.906 2.115 1 89.94 117 ILE B CA 1
ATOM 2445 C C . ILE B 1 117 ? -14.406 21.781 3.607 1 89.94 117 ILE B C 1
ATOM 2447 O O . ILE B 1 117 ? -15.289 21.422 4.398 1 89.94 117 ILE B O 1
ATOM 2451 N N . GLY B 1 118 ? -13.156 21.953 3.938 1 93.06 118 GLY B N 1
ATOM 2452 C CA . GLY B 1 118 ? -12.805 22.016 5.348 1 93.06 118 GLY B CA 1
ATOM 2453 C C . GLY B 1 118 ? -12.305 20.688 5.895 1 93.06 118 GLY B C 1
ATOM 2454 O O . GLY B 1 118 ? -11.898 20.609 7.059 1 93.06 118 GLY B O 1
ATOM 2455 N N . LEU B 1 119 ? -12.281 19.656 5.152 1 94.69 119 LEU B N 1
ATOM 2456 C CA . LEU B 1 119 ? -11.875 18.328 5.613 1 94.69 119 LEU B CA 1
ATOM 2457 C C . LEU B 1 119 ? -10.414 18.328 6.047 1 94.69 119 LEU B C 1
ATOM 2459 O O . LEU B 1 119 ? -10.055 17.703 7.047 1 94.69 119 LEU B O 1
ATOM 2463 N N . GLY B 1 120 ? -9.602 19.031 5.305 1 95.94 120 GLY B N 1
ATOM 2464 C CA . GLY B 1 120 ? -8.203 19.141 5.684 1 95.94 120 GLY B CA 1
ATOM 2465 C C . GLY B 1 120 ? -8 19.75 7.062 1 95.94 120 GLY B C 1
ATOM 2466 O O . GLY B 1 120 ? -7.188 19.25 7.848 1 95.94 120 GLY B O 1
ATOM 2467 N N . ARG B 1 121 ? -8.734 20.734 7.277 1 95.69 121 ARG B N 1
ATOM 2468 C CA . ARG B 1 121 ? -8.656 21.406 8.578 1 95.69 121 ARG B CA 1
ATOM 2469 C C . ARG B 1 121 ? -9.102 20.453 9.695 1 95.69 121 ARG B C 1
ATOM 2471 O O . ARG B 1 121 ? -8.492 20.422 10.766 1 95.69 121 ARG B O 1
ATOM 2478 N N . GLN B 1 122 ? -10.141 19.719 9.461 1 96.75 122 GLN B N 1
ATOM 2479 C CA . GLN B 1 122 ? -10.641 18.781 10.453 1 96.75 122 GLN B CA 1
ATOM 2480 C C . GLN B 1 122 ? -9.594 17.719 10.789 1 96.75 122 GLN B C 1
ATOM 2482 O O . GLN B 1 122 ? -9.391 17.375 11.953 1 96.75 122 GLN B O 1
ATOM 2487 N N . LEU B 1 123 ? -8.953 17.203 9.797 1 97.94 123 LEU B N 1
ATOM 2488 C CA . LEU B 1 123 ? -7.906 16.203 10.016 1 97.94 123 LEU B CA 1
ATOM 2489 C C . LEU B 1 123 ? -6.719 16.812 10.742 1 97.94 123 LEU B C 1
ATOM 2491 O O . LEU B 1 123 ? -6.16 16.203 11.656 1 97.94 123 LEU B O 1
ATOM 2495 N N . MET B 1 124 ? -6.379 18.047 10.383 1 97.62 124 MET B N 1
ATOM 2496 C CA . MET B 1 124 ? -5.273 18.75 11.023 1 97.62 124 MET B CA 1
ATOM 2497 C C . MET B 1 124 ? -5.559 18.984 12.5 1 97.62 124 MET B C 1
ATOM 2499 O O . MET B 1 124 ? -4.668 18.828 13.336 1 97.62 124 MET B O 1
ATOM 2503 N N . ILE B 1 125 ? -6.746 19.312 12.805 1 97.94 125 ILE B N 1
ATOM 2504 C CA . ILE B 1 125 ? -7.133 19.531 14.195 1 97.94 125 ILE B CA 1
ATOM 2505 C C . ILE B 1 125 ? -6.902 18.25 14.992 1 97.94 125 ILE B C 1
ATOM 2507 O O . ILE B 1 125 ? -6.324 18.297 16.078 1 97.94 125 ILE B O 1
ATOM 2511 N N . ARG B 1 126 ? -7.285 17.109 14.422 1 97.88 126 ARG B N 1
ATOM 2512 C CA . ARG B 1 126 ? -7.086 15.836 15.094 1 97.88 126 ARG B CA 1
ATOM 2513 C C . ARG B 1 126 ? -5.602 15.562 15.32 1 97.88 126 ARG B C 1
ATOM 2515 O O . ARG B 1 126 ? -5.203 15.117 16.406 1 97.88 126 ARG B O 1
ATOM 2522 N N . ALA B 1 127 ? -4.816 15.82 14.367 1 98.19 127 ALA B N 1
ATOM 2523 C CA . ALA B 1 127 ? -3.381 15.547 14.422 1 98.19 127 ALA B CA 1
ATOM 2524 C C . ALA B 1 127 ? -2.695 16.438 15.461 1 98.19 127 ALA B C 1
ATOM 2526 O O . ALA B 1 127 ? -1.933 15.945 16.297 1 98.19 127 ALA B O 1
ATOM 2527 N N . VAL B 1 128 ? -3 17.703 15.406 1 97.56 128 VAL B N 1
ATOM 2528 C CA . VAL B 1 128 ? -2.357 18.656 16.312 1 97.56 128 VAL B CA 1
ATOM 2529 C C . VAL B 1 128 ? -2.824 18.406 17.75 1 97.56 128 VAL B C 1
ATOM 2531 O O . VAL B 1 128 ? -2.023 18.453 18.672 1 97.56 128 VAL B O 1
ATOM 2534 N N . ASP B 1 129 ? -4.086 18.109 17.938 1 97.56 129 ASP B N 1
ATOM 2535 C CA . ASP B 1 129 ? -4.613 17.797 19.266 1 97.56 129 ASP B CA 1
ATOM 2536 C C . ASP B 1 129 ? -3.928 16.562 19.859 1 97.56 129 ASP B C 1
ATOM 2538 O O . ASP B 1 129 ? -3.623 16.531 21.047 1 97.56 129 ASP B O 1
ATOM 2542 N N . TYR B 1 130 ? -3.746 15.578 19.062 1 98.06 130 TYR B N 1
ATOM 2543 C CA . TYR B 1 130 ? -3.029 14.383 19.5 1 98.06 130 TYR B CA 1
ATOM 2544 C C . TYR B 1 130 ? -1.637 14.742 20.016 1 98.06 130 TYR B C 1
ATOM 2546 O O . TYR B 1 130 ? -1.208 14.258 21.062 1 98.06 130 TYR B O 1
ATOM 2554 N N . CYS B 1 131 ? -0.943 15.547 19.203 1 97.88 131 CYS B N 1
ATOM 2555 C CA . CYS B 1 131 ? 0.421 15.922 19.562 1 97.88 131 CYS B CA 1
ATOM 2556 C C . CYS B 1 131 ? 0.454 16.672 20.891 1 97.88 131 CYS B C 1
ATOM 2558 O O . CYS B 1 131 ? 1.347 16.453 21.719 1 97.88 131 CYS B O 1
ATOM 2560 N N . LYS B 1 132 ? -0.528 17.516 21.109 1 97 132 LYS B N 1
ATOM 2561 C CA . LYS B 1 132 ? -0.626 18.234 22.375 1 97 132 LYS B CA 1
ATOM 2562 C C . LYS B 1 132 ? -0.903 17.281 23.531 1 97 132 LYS B C 1
ATOM 2564 O O . LYS B 1 132 ? -0.279 17.391 24.594 1 97 132 LYS B O 1
ATOM 2569 N N . GLN B 1 133 ? -1.78 16.391 23.297 1 96.44 133 GLN B N 1
ATOM 2570 C CA . GLN B 1 133 ? -2.158 15.43 24.328 1 96.44 133 GLN B CA 1
ATOM 2571 C C . GLN B 1 133 ? -0.97 14.562 24.734 1 96.44 133 GLN B C 1
ATOM 2573 O O . GLN B 1 133 ? -0.812 14.219 25.906 1 96.44 133 GLN B O 1
ATOM 2578 N N . LYS B 1 134 ? -0.144 14.266 23.766 1 96.31 134 LYS B N 1
ATOM 2579 C CA . LYS B 1 134 ? 1.009 13.398 24.016 1 96.31 134 LYS B CA 1
ATOM 2580 C C . LYS B 1 134 ? 2.211 14.211 24.484 1 96.31 134 LYS B C 1
ATOM 2582 O O . LYS B 1 134 ? 3.283 13.656 24.734 1 96.31 134 LYS B O 1
ATOM 2587 N N . LYS B 1 135 ? 2.041 15.555 24.531 1 95.81 135 LYS B N 1
ATOM 2588 C CA . LYS B 1 135 ? 3.016 16.484 25.078 1 95.81 135 LYS B CA 1
ATOM 2589 C C . LYS B 1 135 ? 4.27 16.547 24.219 1 95.81 135 LYS B C 1
ATOM 2591 O O . LYS B 1 135 ? 5.387 16.609 24.734 1 95.81 135 LYS B O 1
ATOM 2596 N N . PHE B 1 136 ? 4.098 16.359 22.938 1 97.06 136 PHE B N 1
ATOM 2597 C CA . PHE B 1 136 ? 5.191 16.688 22.031 1 97.06 136 PHE B CA 1
ATOM 2598 C C . PHE B 1 136 ? 5.496 18.188 22.062 1 97.06 136 PHE B C 1
ATOM 2600 O O . PHE B 1 136 ? 4.59 19.016 22.188 1 97.06 136 PHE B O 1
ATOM 2607 N N . SER B 1 137 ? 6.77 18.547 21.906 1 97.25 137 SER B N 1
ATOM 2608 C CA . SER B 1 137 ? 7.16 19.953 21.922 1 97.25 137 SER B CA 1
ATOM 2609 C C . SER B 1 137 ? 7.293 20.5 20.516 1 97.25 137 SER B C 1
ATOM 2611 O O . SER B 1 137 ? 7.277 21.719 20.312 1 97.25 137 SER B O 1
ATOM 2613 N N . ARG B 1 138 ? 7.461 19.531 19.531 1 97.81 138 ARG B N 1
ATOM 2614 C CA . ARG B 1 138 ? 7.695 19.938 18.156 1 97.81 138 ARG B CA 1
ATOM 2615 C C . ARG B 1 138 ? 7.035 18.969 17.188 1 97.81 138 ARG B C 1
ATOM 2617 O O . ARG B 1 138 ? 7.102 17.75 17.375 1 97.81 138 ARG B O 1
ATOM 2624 N N . VAL B 1 139 ? 6.398 19.562 16.188 1 98.44 139 VAL B N 1
ATOM 2625 C CA . VAL B 1 139 ? 5.852 18.781 15.086 1 98.44 139 VAL B CA 1
ATOM 2626 C C . VAL B 1 139 ? 6.402 19.312 13.758 1 98.44 139 VAL B C 1
ATOM 2628 O O . VAL B 1 139 ? 6.477 20.516 13.547 1 98.44 139 VAL B O 1
ATOM 2631 N N . PHE B 1 140 ? 6.828 18.375 12.922 1 98 140 PHE B N 1
ATOM 2632 C CA . PHE B 1 140 ? 7.324 18.828 11.625 1 98 140 PHE B CA 1
ATOM 2633 C C . PHE B 1 140 ? 6.758 17.984 10.492 1 98 140 PHE B C 1
ATOM 2635 O O . PHE B 1 140 ? 6.137 16.953 10.742 1 98 140 PHE B O 1
ATOM 2642 N N . LEU B 1 141 ? 6.855 18.484 9.289 1 96.88 141 LEU B N 1
ATOM 2643 C CA . LEU B 1 141 ? 6.484 17.75 8.078 1 96.88 141 LEU B CA 1
ATOM 2644 C C . LEU B 1 141 ? 7.383 18.156 6.906 1 96.88 141 LEU B C 1
ATOM 2646 O O . LEU B 1 141 ? 8.078 19.172 6.965 1 96.88 141 LEU B O 1
ATOM 2650 N N . TRP B 1 142 ? 7.457 17.25 5.934 1 93.44 142 TRP B N 1
ATOM 2651 C CA . TRP B 1 142 ? 8.055 17.531 4.633 1 93.44 142 TRP B CA 1
ATOM 2652 C C . TRP B 1 142 ? 6.996 17.562 3.541 1 93.44 142 TRP B C 1
ATOM 2654 O O . TRP B 1 142 ? 6.102 16.719 3.512 1 93.44 142 TRP B O 1
ATOM 2664 N N . THR B 1 143 ? 7.043 18.578 2.768 1 91.38 143 THR B N 1
ATOM 2665 C CA . THR B 1 143 ? 6.109 18.688 1.652 1 91.38 143 THR B CA 1
ATOM 2666 C C . THR B 1 143 ? 6.832 19.156 0.391 1 91.38 143 THR B C 1
ATOM 2668 O O . THR B 1 143 ? 8.016 19.5 0.439 1 91.38 143 THR B O 1
ATOM 2671 N N . ILE B 1 144 ? 6.16 18.969 -0.723 1 85.38 144 ILE B N 1
ATOM 2672 C CA . ILE B 1 144 ? 6.703 19.469 -1.982 1 85.38 144 ILE B CA 1
ATOM 2673 C C . ILE B 1 144 ? 6.262 20.906 -2.203 1 85.38 144 ILE B C 1
ATOM 2675 O O . ILE B 1 144 ? 5.098 21.25 -1.976 1 85.38 144 ILE B O 1
ATOM 2679 N N . GLN B 1 145 ? 7.148 21.719 -2.635 1 73.25 145 GLN B N 1
ATOM 2680 C CA . GLN B 1 145 ? 6.965 23.156 -2.758 1 73.25 145 GLN B CA 1
ATOM 2681 C C . GLN B 1 145 ? 5.801 23.484 -3.691 1 73.25 145 GLN B C 1
ATOM 2683 O O . GLN B 1 145 ? 5.055 24.438 -3.451 1 73.25 145 GLN B O 1
ATOM 2688 N N . SER B 1 146 ? 5.664 22.734 -4.625 1 69.06 146 SER B N 1
ATOM 2689 C CA . SER B 1 146 ? 4.637 23.031 -5.617 1 69.06 146 SER B CA 1
ATOM 2690 C C . SER B 1 146 ? 3.24 22.797 -5.047 1 69.06 146 SER B C 1
ATOM 2692 O O . SER B 1 146 ? 2.242 23.172 -5.668 1 69.06 146 SER B O 1
ATOM 2694 N N . LEU B 1 147 ? 3.213 22.312 -3.873 1 64.69 147 LEU B N 1
ATOM 2695 C CA . LEU B 1 147 ? 1.929 22.094 -3.215 1 64.69 147 LEU B CA 1
ATOM 2696 C C . LEU B 1 147 ? 1.45 23.375 -2.521 1 64.69 147 LEU B C 1
ATOM 2698 O O . LEU B 1 147 ? 1.502 23.469 -1.294 1 64.69 147 LEU B O 1
ATOM 2702 N N . LYS B 1 148 ? 1 24.344 -3.17 1 64.25 148 LYS B N 1
ATOM 2703 C CA . LYS B 1 148 ? 0.632 25.656 -2.645 1 64.25 148 LYS B CA 1
ATOM 2704 C C . LYS B 1 148 ? -0.586 25.547 -1.73 1 64.25 148 LYS B C 1
ATOM 2706 O O . LYS B 1 148 ? -0.656 26.234 -0.707 1 64.25 148 LYS B O 1
ATOM 2711 N N . ILE B 1 149 ? -1.474 24.672 -2.068 1 62.31 149 ILE B N 1
ATOM 2712 C CA . ILE B 1 149 ? -2.734 24.578 -1.341 1 62.31 149 ILE B CA 1
ATOM 2713 C C . ILE B 1 149 ? -2.467 24.125 0.095 1 62.31 149 ILE B C 1
ATOM 2715 O O . ILE B 1 149 ? -3.084 24.641 1.034 1 62.31 149 ILE B O 1
ATOM 2719 N N . SER B 1 150 ? -1.495 23.406 0.295 1 75.69 150 SER B N 1
ATOM 2720 C CA . SER B 1 150 ? -1.255 22.875 1.633 1 75.69 150 SER B CA 1
ATOM 2721 C C . SER B 1 150 ? -0.506 23.875 2.502 1 75.69 150 SER B C 1
ATOM 2723 O O . SER B 1 150 ? -0.594 23.828 3.73 1 75.69 150 SER B O 1
ATOM 2725 N N . HIS B 1 151 ? 0.03 24.875 1.856 1 85.19 151 HIS B N 1
ATOM 2726 C CA . HIS B 1 151 ? 0.836 25.844 2.594 1 85.19 151 HIS B CA 1
ATOM 2727 C C . HIS B 1 151 ? -0.035 26.734 3.477 1 85.19 151 HIS B C 1
ATOM 2729 O O . HIS B 1 151 ? 0.309 26.984 4.633 1 85.19 151 HIS B O 1
ATOM 2735 N N . HIS B 1 152 ? -1.086 27.156 2.949 1 88.75 152 HIS B N 1
ATOM 2736 C CA . HIS B 1 152 ? -1.99 28 3.719 1 88.75 152 HIS B CA 1
ATOM 2737 C C . HIS B 1 152 ? -2.547 27.266 4.93 1 88.75 152 HIS B C 1
ATOM 2739 O O . HIS B 1 152 ? -2.66 27.828 6.016 1 88.75 152 HIS B O 1
ATOM 2745 N N . LEU B 1 153 ? -2.822 26.047 4.691 1 92.69 153 LEU B N 1
ATOM 2746 C CA . LEU B 1 153 ? -3.352 25.219 5.781 1 92.69 153 LEU B CA 1
ATOM 2747 C C . LEU B 1 153 ? -2.318 25.062 6.891 1 92.69 153 LEU B C 1
ATOM 2749 O O . LEU B 1 153 ? -2.623 25.281 8.062 1 92.69 153 LEU B O 1
ATOM 2753 N N . TYR B 1 154 ? -1.104 24.75 6.535 1 94.88 154 TYR B N 1
ATOM 2754 C CA . TYR B 1 154 ? -0.046 24.562 7.52 1 94.88 154 TYR B CA 1
ATOM 2755 C C . TYR B 1 154 ? 0.229 25.844 8.289 1 94.88 154 TYR B C 1
ATOM 2757 O O . TYR B 1 154 ? 0.358 25.828 9.516 1 94.88 154 TYR B O 1
ATOM 2765 N N . SER B 1 155 ? 0.228 26.953 7.543 1 94.31 155 SER B N 1
ATOM 2766 C CA . SER B 1 155 ? 0.47 28.25 8.164 1 94.31 155 SER B CA 1
ATOM 2767 C C . SER B 1 155 ? -0.638 28.609 9.156 1 94.31 155 SER B C 1
ATOM 2769 O O . SER B 1 155 ? -0.374 29.188 10.211 1 94.31 155 SER B O 1
ATOM 2771 N N . SER B 1 156 ? -1.791 28.312 8.867 1 95 156 SER B N 1
ATOM 2772 C CA . SER B 1 156 ? -2.932 28.625 9.711 1 95 156 SER B CA 1
ATOM 2773 C C . SER B 1 156 ? -2.879 27.859 11.031 1 95 156 SER B C 1
ATOM 2775 O O . SER B 1 156 ? -3.508 28.266 12.016 1 95 156 SER B O 1
ATOM 2777 N N . PHE B 1 157 ? -2.143 26.828 11.086 1 96.25 157 PHE B N 1
ATOM 2778 C CA . PHE B 1 157 ? -2.002 26.047 12.305 1 96.25 157 PHE B CA 1
ATOM 2779 C C . PHE B 1 157 ? -0.715 26.406 13.039 1 96.25 157 PHE B C 1
ATOM 2781 O O . PHE B 1 157 ? -0.388 25.812 14.07 1 96.25 157 PHE B O 1
ATOM 2788 N N . GLY B 1 158 ? 0.017 27.328 12.414 1 96.44 158 GLY B N 1
ATOM 2789 C CA . GLY B 1 158 ? 1.188 27.844 13.102 1 96.44 158 GLY B CA 1
ATOM 2790 C C . GLY B 1 158 ? 2.486 27.219 12.617 1 96.44 158 GLY B C 1
ATOM 2791 O O . GLY B 1 158 ? 3.555 27.516 13.164 1 96.44 158 GLY B O 1
ATOM 2792 N N . PHE B 1 159 ? 2.424 26.375 11.57 1 97.25 159 PHE B N 1
ATOM 2793 C CA . PHE B 1 159 ? 3.656 25.859 10.984 1 97.25 159 PHE B CA 1
ATOM 2794 C C . PHE B 1 159 ? 4.418 26.953 10.266 1 97.25 159 PHE B C 1
ATOM 2796 O O . PHE B 1 159 ? 3.811 27.828 9.641 1 97.25 159 PHE B O 1
ATOM 2803 N N . ILE B 1 160 ? 5.77 26.859 10.297 1 95.75 160 ILE B N 1
ATOM 2804 C CA . ILE B 1 160 ? 6.625 27.797 9.578 1 95.75 160 ILE B CA 1
ATOM 2805 C C . ILE B 1 160 ? 7.664 27.016 8.766 1 95.75 160 ILE B C 1
ATOM 2807 O O . ILE B 1 160 ? 8.188 26 9.227 1 95.75 160 ILE B O 1
ATOM 2811 N N . PRO B 1 161 ? 7.895 27.484 7.535 1 94.25 161 PRO B N 1
ATOM 2812 C CA . PRO B 1 161 ? 8.953 26.828 6.766 1 94.25 161 PRO B CA 1
ATOM 2813 C C . PRO B 1 161 ? 10.344 27.047 7.363 1 94.25 161 PRO B C 1
ATOM 2815 O O . PRO B 1 161 ? 10.688 28.172 7.734 1 94.25 161 PRO B O 1
ATOM 2818 N N . VAL B 1 162 ? 11.141 25.938 7.465 1 96.06 162 VAL B N 1
ATOM 2819 C CA . VAL B 1 162 ? 12.414 26.094 8.164 1 96.06 162 VAL B CA 1
ATOM 2820 C C . VAL B 1 162 ? 13.547 25.594 7.277 1 96.06 162 VAL B C 1
ATOM 2822 O O . VAL B 1 162 ? 14.719 25.875 7.539 1 96.06 162 VAL B O 1
ATOM 2825 N N . GLU B 1 163 ? 13.234 24.797 6.34 1 94.31 163 GLU B N 1
ATOM 2826 C CA . GLU B 1 163 ? 14.266 24.219 5.5 1 94.31 163 GLU B CA 1
ATOM 2827 C C . GLU B 1 163 ? 13.742 23.922 4.098 1 94.31 163 GLU B C 1
ATOM 2829 O O . GLU B 1 163 ? 12.547 23.688 3.914 1 94.31 163 GLU B O 1
ATOM 2834 N N . GLN B 1 164 ? 14.633 24.094 3.156 1 91.81 164 GLN B N 1
ATOM 2835 C CA . GLN B 1 164 ? 14.359 23.656 1.792 1 91.81 164 GLN B CA 1
ATOM 2836 C C . GLN B 1 164 ? 15.461 22.719 1.291 1 91.81 164 GLN B C 1
ATOM 2838 O O . GLN B 1 164 ? 16.641 22.906 1.608 1 91.81 164 GLN B O 1
ATOM 2843 N N . ALA B 1 165 ? 15.047 21.688 0.562 1 90.5 165 ALA B N 1
ATOM 2844 C CA . ALA B 1 165 ? 16.016 20.75 0.019 1 90.5 165 ALA B CA 1
ATOM 2845 C C . ALA B 1 165 ? 15.594 20.25 -1.358 1 90.5 165 ALA B C 1
ATOM 2847 O O . ALA B 1 165 ? 14.406 20.031 -1.606 1 90.5 165 ALA B O 1
ATOM 2848 N N . VAL B 1 166 ? 16.625 20.094 -2.18 1 88.75 166 VAL B N 1
ATOM 2849 C CA . VAL B 1 166 ? 16.359 19.5 -3.479 1 88.75 166 VAL B CA 1
ATOM 2850 C C . VAL B 1 166 ? 16.438 17.969 -3.367 1 88.75 166 VAL B C 1
ATOM 2852 O O . VAL B 1 166 ? 17.375 17.438 -2.777 1 88.75 166 VAL B O 1
ATOM 2855 N N . ASN B 1 167 ? 15.344 17.359 -3.795 1 84.38 167 ASN B N 1
ATOM 2856 C CA . ASN B 1 167 ? 15.281 15.906 -3.824 1 84.38 167 ASN B CA 1
ATOM 2857 C C . ASN B 1 167 ? 15.188 15.383 -5.254 1 84.38 167 ASN B C 1
ATOM 2859 O O . ASN B 1 167 ? 14.195 15.617 -5.945 1 84.38 167 ASN B O 1
ATOM 2863 N N . ASN B 1 168 ? 16.234 14.617 -5.648 1 83.56 168 ASN B N 1
ATOM 2864 C CA . ASN B 1 168 ? 16.297 14.094 -7.012 1 83.56 168 ASN B CA 1
ATOM 2865 C C . ASN B 1 168 ? 15.969 12.602 -7.059 1 83.56 168 ASN B C 1
ATOM 2867 O O . ASN B 1 168 ? 16.141 11.961 -8.102 1 83.56 168 ASN B O 1
ATOM 2871 N N . THR B 1 169 ? 15.586 12.148 -5.922 1 78.31 169 THR B N 1
ATOM 2872 C CA . THR B 1 169 ? 15.383 10.703 -5.809 1 78.31 169 THR B CA 1
ATOM 2873 C C . THR B 1 169 ? 14.164 10.266 -6.621 1 78.31 169 THR B C 1
ATOM 2875 O O . THR B 1 169 ? 14.219 9.273 -7.348 1 78.31 169 THR B O 1
ATOM 2878 N N . TRP B 1 170 ? 13.156 11.07 -6.574 1 74.44 170 TRP B N 1
ATOM 2879 C CA . TRP B 1 170 ? 11.906 10.664 -7.207 1 74.44 170 TRP B CA 1
ATOM 2880 C C . TRP B 1 170 ? 11.797 11.258 -8.609 1 74.44 170 TRP B C 1
ATOM 2882 O O . TRP B 1 170 ? 11.227 10.633 -9.508 1 74.44 170 TRP B O 1
ATOM 2892 N N . LYS B 1 171 ? 12.18 12.406 -8.695 1 76.94 171 LYS B N 1
ATOM 2893 C CA . LYS B 1 171 ? 12.188 13.234 -9.898 1 76.94 171 LYS B CA 1
ATOM 2894 C C . LYS B 1 171 ? 13.227 14.344 -9.797 1 76.94 171 LYS B C 1
ATOM 2896 O O . LYS B 1 171 ? 13.422 14.922 -8.727 1 76.94 171 LYS B O 1
ATOM 2901 N N . LYS B 1 172 ? 13.797 14.453 -10.922 1 79.94 172 LYS B N 1
ATOM 2902 C CA . LYS B 1 172 ? 14.82 15.492 -10.93 1 79.94 172 LYS B CA 1
ATOM 2903 C C . LYS B 1 172 ? 14.219 16.859 -10.641 1 79.94 172 LYS B C 1
ATOM 2905 O O . LYS B 1 172 ? 13.172 17.219 -11.188 1 79.94 172 LYS B O 1
ATOM 2910 N N . GLY B 1 173 ? 14.773 17.562 -9.703 1 81.94 173 GLY B N 1
ATOM 2911 C CA . GLY B 1 173 ? 14.453 18.969 -9.5 1 81.94 173 GLY B CA 1
ATOM 2912 C C . GLY B 1 173 ? 13.32 19.188 -8.508 1 81.94 173 GLY B C 1
ATOM 2913 O O . GLY B 1 173 ? 12.789 20.281 -8.391 1 81.94 173 GLY B O 1
ATOM 2914 N N . VAL B 1 174 ? 12.945 18.156 -7.809 1 84.06 174 VAL B N 1
ATOM 2915 C CA . VAL B 1 174 ? 11.875 18.328 -6.836 1 84.06 174 VAL B CA 1
ATOM 2916 C C . VAL B 1 174 ? 12.391 19.094 -5.621 1 84.06 174 VAL B C 1
ATOM 2918 O O . VAL B 1 174 ? 13.398 18.719 -5.02 1 84.06 174 VAL B O 1
ATOM 2921 N N . VAL B 1 175 ? 11.719 20.203 -5.316 1 87.25 175 VAL B N 1
ATOM 2922 C CA . VAL B 1 175 ? 12.094 20.984 -4.137 1 87.25 175 VAL B CA 1
ATOM 2923 C C . VAL B 1 175 ? 11.156 20.641 -2.98 1 87.25 175 VAL B C 1
ATOM 2925 O O . VAL B 1 175 ? 9.938 20.828 -3.088 1 87.25 175 VAL B O 1
ATOM 2928 N N . GLU B 1 176 ? 11.781 20.156 -1.969 1 91.06 176 GLU B N 1
ATOM 2929 C CA . GLU B 1 176 ? 11.023 19.859 -0.757 1 91.06 176 GLU B CA 1
ATOM 2930 C C . GLU B 1 176 ? 11.203 20.953 0.294 1 91.06 176 GLU B C 1
ATOM 2932 O O . GLU B 1 176 ? 12.242 21.625 0.324 1 91.06 176 GLU B O 1
ATOM 2937 N N . GLU B 1 177 ? 10.172 21.109 1.096 1 92.5 177 GLU B N 1
ATOM 2938 C CA . GLU B 1 177 ? 10.211 22.047 2.209 1 92.5 177 GLU B CA 1
ATOM 2939 C C . GLU B 1 177 ? 9.859 21.359 3.525 1 92.5 177 GLU B C 1
ATOM 2941 O O . GLU B 1 177 ? 8.953 20.531 3.576 1 92.5 177 GLU B O 1
ATOM 2946 N N . ARG B 1 178 ? 10.609 21.734 4.473 1 94.75 178 ARG B N 1
ATOM 2947 C CA . ARG B 1 178 ? 10.297 21.297 5.832 1 94.75 178 ARG B CA 1
ATOM 2948 C C . ARG B 1 178 ? 9.562 22.391 6.602 1 94.75 178 ARG B C 1
ATOM 2950 O O . ARG B 1 178 ? 9.984 23.547 6.602 1 94.75 178 ARG B O 1
ATOM 2957 N N . TRP B 1 179 ? 8.469 22.062 7.227 1 96.12 179 TRP B N 1
ATOM 2958 C CA . TRP B 1 179 ? 7.691 22.953 8.07 1 96.12 179 TRP B CA 1
ATOM 2959 C C . TRP B 1 179 ? 7.676 22.469 9.516 1 96.12 179 TRP B C 1
ATOM 2961 O O . TRP B 1 179 ? 7.652 21.266 9.773 1 96.12 179 TRP B O 1
ATOM 2971 N N . GLU B 1 180 ? 7.711 23.453 10.414 1 97.69 180 GLU B N 1
ATOM 2972 C CA . GLU B 1 180 ? 7.73 23.078 11.828 1 97.69 180 GLU B CA 1
ATOM 2973 C C . GLU B 1 180 ? 6.691 23.859 12.625 1 97.69 180 GLU B C 1
ATOM 2975 O O . GLU B 1 180 ? 6.41 25.016 12.305 1 97.69 180 GLU B O 1
ATOM 2980 N N . LEU B 1 181 ? 6.16 23.219 13.578 1 97.81 181 LEU B N 1
ATOM 2981 C CA . LEU B 1 181 ? 5.262 23.781 14.578 1 97.81 181 LEU B CA 1
ATOM 2982 C C . LEU B 1 181 ? 5.797 23.547 15.984 1 97.81 181 LEU B C 1
ATOM 2984 O O . LEU B 1 181 ? 6.027 22.391 16.375 1 97.81 181 LEU B O 1
ATOM 2988 N N . LEU B 1 182 ? 6.121 24.609 16.703 1 96.75 182 LEU B N 1
ATOM 2989 C CA . LEU B 1 182 ? 6.512 24.5 18.109 1 96.75 182 LEU B CA 1
ATOM 2990 C C . LEU B 1 182 ? 5.281 24.5 19.016 1 96.75 182 LEU B C 1
ATOM 2992 O O . LEU B 1 182 ? 4.43 25.375 18.906 1 96.75 182 LEU B O 1
ATOM 2996 N N . LEU B 1 183 ? 5.238 23.406 19.766 1 93.88 183 LEU B N 1
ATOM 2997 C CA . LEU B 1 183 ? 4.105 23.297 20.688 1 93.88 183 LEU B CA 1
ATOM 2998 C C . LEU B 1 183 ? 4.516 23.656 22.109 1 93.88 183 LEU B C 1
ATOM 3000 O O . LEU B 1 183 ? 5.633 23.359 22.531 1 93.88 183 LEU B O 1
ATOM 3004 N N . LYS B 1 184 ? 4.027 24.688 22.75 1 77.88 184 LYS B N 1
ATOM 3005 C CA . LYS B 1 184 ? 4.348 25.078 24.125 1 77.88 184 LYS B CA 1
ATOM 3006 C C . LYS B 1 184 ? 4.125 23.922 25.094 1 77.88 184 LYS B C 1
ATOM 3008 O O . LYS B 1 184 ? 3.166 23.156 24.953 1 77.88 184 LYS B O 1
ATOM 3013 N N . PRO B 1 185 ? 5.199 23.625 25.969 1 61.88 185 PRO B N 1
ATOM 3014 C CA . PRO B 1 185 ? 5.004 22.625 27 1 61.88 185 PRO B CA 1
ATOM 3015 C C . PRO B 1 185 ? 3.723 22.828 27.797 1 61.88 185 PRO B C 1
ATOM 3017 O O . PRO B 1 185 ? 3.285 23.969 27.984 1 61.88 185 PRO B O 1
ATOM 3020 N N . ALA B 1 186 ? 2.803 21.812 27.844 1 48.59 186 ALA B N 1
ATOM 3021 C CA . ALA B 1 186 ? 1.686 21.984 28.766 1 48.59 186 ALA B CA 1
ATOM 3022 C C . ALA B 1 186 ? 2.164 22.516 30.109 1 48.59 186 ALA B C 1
ATOM 3024 O O . ALA B 1 186 ? 3.27 22.188 30.562 1 48.59 186 ALA B O 1
#

Sequence (372 aa):
MIRLPGSEVFINRMVAIRNIMDSQKDKDVTIRTQKPGDAGYIAYRHCVLYEKEYGLGGTFEHYVLDSFAKYIEHRPAGEIWVAECNGQIVGSIGIVSTDKSTAQLRWFLIEPEFRGIGLGRQLMIRAVDYCKQKKFSRVFLWTIQSLKISHHLYSSFGFIPVEQAVNNTWKKGVVEERWELLLKPAMIRLPGSEVFINRMVAIRNIMDSQKDKDVTIRTQKPGDAGYIAYRHCVLYEKEYGLGGTFEHYVLDSFAKYIEHRPAGEIWVAECNGQIVGSIGIVSTDKSTAQLRWFLIEPEFRGIGLGRQLMIRAVDYCKQKKFSRVFLWTIQSLKISHHLYSSFGFIPVEQAVNNTWKKGVVEERWELLLKPA

InterPro domains:
  IPR000182 GNAT domain [PF00583] (60-159)
  IPR000182 GNAT domain [PS51186] (29-184)
  IPR016181 Acyl-CoA N-acyltransferase [SSF55729] (28-168)
  IPR050769 N-acetyltransferase, camello-type [PTHR13947] (72-171)

Foldseek 3Di:
DDPPPVVVVVVVVVVVVCVLCVVQVPFPKDKDWDDPPVLVVLLVVCAVVCCVPPVFDDLVSVVSNVVVVCCVVVVAPKTKMFIDTPRDTQWIWMWGDPDQQEIEIDSTDGHPSNPPPCVSVVRVVVRVVSSVVSQRFKYKYKDWPVPVVVVVSCVVVPKDWDDWDADPRGHHGTIMTMIMDGDPGD/DDPPPVVVVVVVVVVVVCVLCVVQVPQPKDKDWDDPPVLVVLLVVCAVVCCVPPVFDDLVSCVSNVVVVCCVVVVAPKTKMFIDGPRDTQWIWMWGDPDQQEIEIDSTDGHPSNPPPCVSVVRVVVRVVSSVVSQRQKYKYKDWPVPVVVVVSCVVVPKDWDDWDADPRGHHGTIMTMIMDGDPGD